Protein AF-A0A0S4KJI4-F1 (afdb_monomer_lite)

InterPro domains:
  IPR011042 Six-bladed beta-propeller, TolB-like [G3DSA:2.120.10.30] (2-248)
  IPR017996 Major royal jelly/yellow-related [PF03022] (6-128)
  IPR017996 Major royal jelly/yellow-related [PTHR10009] (5-249)

Structure (mmCIF, N/CA/C/O backbone):
data_AF-A0A0S4KJI4-F1
#
_entry.id   AF-A0A0S4KJI4-F1
#
loop_
_atom_site.group_PDB
_atom_site.id
_atom_site.type_symbol
_atom_site.label_atom_id
_atom_site.label_alt_id
_atom_site.label_comp_id
_atom_site.label_asym_id
_atom_site.label_entity_id
_atom_site.label_seq_id
_atom_site.pdbx_PDB_ins_code
_atom_site.Cartn_x
_atom_site.Cartn_y
_atom_site.Cartn_z
_atom_site.occupancy
_atom_site.B_iso_or_equiv
_atom_site.auth_seq_id
_atom_site.auth_comp_id
_atom_site.auth_asym_id
_atom_site.auth_atom_id
_atom_site.pdbx_PDB_model_num
ATOM 1 N N . ILE A 1 1 ? -20.383 10.173 -1.217 1.00 62.56 1 ILE A N 1
ATOM 2 C CA . ILE A 1 1 ? -19.541 9.348 -2.120 1.00 62.56 1 ILE A CA 1
ATOM 3 C C . ILE A 1 1 ? -19.714 9.901 -3.526 1.00 62.56 1 ILE A C 1
ATOM 5 O O . ILE A 1 1 ? -20.831 10.292 -3.852 1.00 62.56 1 ILE A O 1
ATOM 9 N N . PHE A 1 2 ? -18.639 10.017 -4.308 1.00 70.94 2 PHE A N 1
ATOM 10 C CA . PHE A 1 2 ? -18.745 10.455 -5.700 1.00 70.94 2 PHE A CA 1
ATOM 11 C C . PHE A 1 2 ? -19.614 9.491 -6.528 1.00 70.94 2 PHE A C 1
ATOM 13 O O . PHE A 1 2 ? -19.733 8.317 -6.170 1.00 70.94 2 PHE A O 1
ATOM 20 N N . PRO A 1 3 ? -20.238 9.956 -7.623 1.00 68.56 3 PRO A N 1
ATOM 21 C CA . PRO A 1 3 ? -20.949 9.063 -8.527 1.00 68.56 3 PRO A CA 1
ATOM 22 C C . PRO A 1 3 ? -20.008 7.986 -9.094 1.00 68.56 3 PRO A C 1
ATOM 24 O O . PRO A 1 3 ? -18.824 8.245 -9.325 1.00 68.56 3 PRO A O 1
ATOM 27 N N . PHE A 1 4 ? -20.544 6.789 -9.361 1.00 62.12 4 PHE A N 1
ATOM 28 C CA . PHE A 1 4 ? -19.778 5.611 -9.808 1.00 62.12 4 PHE A CA 1
ATOM 29 C C . PHE A 1 4 ? -18.893 5.857 -11.043 1.00 62.12 4 PHE A C 1
ATOM 31 O O . PHE A 1 4 ? -17.915 5.153 -11.244 1.00 62.12 4 PHE A O 1
ATOM 38 N N . ASN A 1 5 ? -19.231 6.843 -11.878 1.00 69.88 5 ASN A N 1
ATOM 39 C CA . ASN A 1 5 ? -18.492 7.184 -13.095 1.00 69.88 5 ASN A CA 1
ATOM 40 C C . ASN A 1 5 ? -17.281 8.104 -12.857 1.00 69.88 5 ASN A C 1
ATOM 42 O O . ASN A 1 5 ? -16.614 8.486 -13.814 1.00 69.88 5 ASN A O 1
ATOM 46 N N . SER A 1 6 ? -17.036 8.499 -11.610 1.00 78.44 6 SER A N 1
ATOM 47 C CA . SER A 1 6 ? -15.944 9.402 -11.230 1.00 78.44 6 SER A CA 1
ATOM 48 C C . SER A 1 6 ? -15.066 8.844 -10.114 1.00 78.44 6 SER A C 1
ATOM 50 O O . SER A 1 6 ? -13.936 9.292 -9.964 1.00 78.44 6 SER A O 1
ATOM 52 N N . SER A 1 7 ? -15.550 7.851 -9.362 1.00 88.00 7 SER A N 1
ATOM 53 C CA . SER A 1 7 ? -14.730 7.097 -8.416 1.00 88.00 7 SER A CA 1
ATOM 54 C C . SER A 1 7 ? -13.985 5.969 -9.128 1.00 88.00 7 SER A C 1
ATOM 56 O O . SER A 1 7 ? -14.528 5.322 -10.023 1.00 88.00 7 SER A O 1
ATOM 58 N N . PHE A 1 8 ? -12.754 5.722 -8.698 1.00 92.06 8 PHE A N 1
ATOM 59 C CA . PHE A 1 8 ? -11.983 4.536 -9.035 1.00 92.06 8 PHE A CA 1
ATOM 60 C C . PHE A 1 8 ? -11.507 3.919 -7.721 1.00 92.06 8 PHE A C 1
ATOM 62 O O . PHE A 1 8 ? -10.451 4.285 -7.215 1.00 92.06 8 PHE A O 1
ATOM 69 N N . LEU A 1 9 ? -12.326 3.025 -7.159 1.00 94.12 9 LEU A N 1
ATOM 70 C CA . LEU A 1 9 ? -11.922 2.215 -6.013 1.00 94.12 9 LEU A CA 1
ATOM 71 C C . LEU A 1 9 ? -10.855 1.217 -6.463 1.00 94.12 9 LEU A C 1
ATOM 73 O O . LEU A 1 9 ? -11.116 0.476 -7.415 1.00 94.12 9 LEU A O 1
ATOM 77 N N . ASN A 1 10 ? -9.696 1.220 -5.804 1.00 94.56 10 ASN A N 1
ATOM 78 C CA . ASN A 1 10 ? -8.561 0.387 -6.196 1.00 94.56 10 ASN A CA 1
ATOM 79 C C . ASN A 1 10 ? -8.263 -0.690 -5.143 1.00 94.56 10 ASN A C 1
ATOM 81 O O . ASN A 1 10 ? -8.845 -1.777 -5.201 1.00 94.56 10 ASN A O 1
ATOM 85 N N . ASP A 1 11 ? -7.458 -0.371 -4.131 1.00 96.69 11 ASP A N 1
ATOM 86 C CA . ASP A 1 11 ? -7.099 -1.317 -3.076 1.00 96.69 11 ASP A CA 1
ATOM 87 C C . ASP A 1 11 ? -8.120 -1.358 -1.927 1.00 96.69 11 ASP A C 1
ATOM 89 O O . ASP A 1 11 ? -8.834 -0.387 -1.659 1.00 96.69 11 ASP A O 1
ATOM 93 N N . ILE A 1 12 ? -8.147 -2.480 -1.193 1.00 97.56 12 ILE A N 1
ATOM 94 C CA . ILE A 1 12 ? -8.979 -2.683 0.001 1.00 97.56 12 ILE A CA 1
ATOM 95 C C . ILE A 1 12 ? -8.209 -3.354 1.145 1.00 97.56 12 ILE A C 1
ATOM 97 O O . ILE A 1 12 ? -7.485 -4.331 0.958 1.00 97.56 12 ILE A O 1
ATOM 101 N N . ARG A 1 13 ? -8.448 -2.879 2.370 1.00 97.75 13 ARG A N 1
ATOM 102 C CA . ARG A 1 13 ? -8.109 -3.563 3.625 1.00 97.75 13 ARG A CA 1
ATOM 103 C C . ARG A 1 13 ? -9.368 -3.765 4.449 1.00 97.75 13 ARG A C 1
ATOM 105 O O . ARG A 1 13 ? -10.243 -2.903 4.465 1.00 97.75 13 ARG A O 1
ATOM 112 N N . VAL A 1 14 ? -9.447 -4.894 5.138 1.00 97.19 14 VAL A N 1
ATOM 113 C CA . VAL A 1 14 ? -10.550 -5.225 6.044 1.00 97.19 14 VAL A CA 1
ATOM 114 C C . VAL A 1 14 ? -9.962 -5.446 7.429 1.00 97.19 14 VAL A C 1
ATOM 116 O O . VAL A 1 14 ? -8.896 -6.046 7.559 1.00 97.19 14 VAL A O 1
ATOM 119 N N . ASP A 1 15 ? -10.622 -4.916 8.452 1.00 95.44 15 ASP A N 1
ATOM 120 C CA . ASP A 1 15 ? -10.206 -5.112 9.833 1.00 95.44 15 ASP A CA 1
ATOM 121 C C . ASP A 1 15 ? -10.386 -6.566 10.296 1.00 95.44 15 ASP A C 1
ATOM 123 O O . ASP A 1 15 ? -11.040 -7.390 9.657 1.00 95.44 15 ASP A O 1
ATOM 127 N N . SER A 1 16 ? -9.813 -6.890 11.453 1.00 93.62 16 SER A N 1
ATOM 128 C CA . SER A 1 16 ? -9.874 -8.243 12.018 1.00 93.62 16 SER A CA 1
ATOM 129 C C . SER A 1 16 ? -11.288 -8.679 12.418 1.00 93.62 16 SER A C 1
ATOM 131 O O . SER A 1 16 ? -11.538 -9.877 12.555 1.00 93.62 16 SER A O 1
ATOM 133 N N . THR A 1 17 ? -12.221 -7.735 12.588 1.00 93.69 17 THR A N 1
ATOM 134 C CA . THR A 1 17 ? -13.636 -8.044 12.840 1.00 93.69 17 THR A CA 1
ATOM 135 C C . THR A 1 17 ? -14.372 -8.480 11.573 1.00 93.69 17 THR A C 1
ATOM 137 O O . THR A 1 17 ? -15.427 -9.108 11.665 1.00 93.69 17 THR A O 1
ATOM 140 N N . GLY A 1 18 ? -13.834 -8.155 10.392 1.00 95.25 18 GLY A N 1
ATOM 141 C CA . GLY A 1 18 ? -14.480 -8.396 9.107 1.00 95.25 18 GLY A CA 1
ATOM 142 C C . GLY A 1 18 ? -15.616 -7.422 8.797 1.00 95.25 18 GLY A C 1
ATOM 143 O O . GLY A 1 18 ? -16.335 -7.631 7.820 1.00 95.25 18 GLY A O 1
ATOM 144 N N . THR A 1 19 ? -15.818 -6.386 9.620 1.00 95.94 19 THR A N 1
ATOM 145 C CA . THR A 1 19 ? -16.949 -5.456 9.479 1.00 95.94 19 THR A CA 1
ATOM 146 C C . THR A 1 19 ? -16.554 -4.072 8.994 1.00 95.94 19 THR A C 1
ATOM 148 O O . THR A 1 19 ? -17.407 -3.345 8.482 1.00 95.94 19 THR A O 1
ATOM 151 N N . ARG A 1 20 ? -15.278 -3.698 9.110 1.00 98.06 20 ARG A N 1
ATOM 152 C CA . ARG A 1 20 ? -14.788 -2.400 8.646 1.00 98.06 20 ARG A CA 1
ATOM 153 C C . ARG A 1 20 ? -13.827 -2.583 7.490 1.00 98.06 20 ARG A C 1
ATOM 155 O O . ARG A 1 20 ? -12.845 -3.310 7.595 1.00 98.06 20 ARG A O 1
ATOM 162 N N . ALA A 1 21 ? -14.107 -1.891 6.396 1.00 98.25 21 ALA A N 1
ATOM 163 C CA . ALA A 1 21 ? -13.278 -1.855 5.207 1.00 98.25 21 ALA A CA 1
ATOM 164 C C . ALA A 1 21 ? -12.744 -0.443 4.956 1.00 98.25 21 ALA A C 1
ATOM 166 O O . ALA A 1 21 ? -13.423 0.555 5.202 1.00 98.25 21 ALA A O 1
ATOM 167 N N . TYR A 1 22 ? -11.534 -0.389 4.417 1.00 98.44 22 TYR A N 1
ATOM 168 C CA . TYR A 1 22 ? -10.817 0.812 4.017 1.00 98.44 22 TYR A CA 1
ATOM 169 C C . TYR A 1 22 ? -10.408 0.618 2.568 1.00 98.44 22 TYR A C 1
ATOM 171 O O . TYR A 1 22 ? -9.795 -0.395 2.244 1.00 98.44 22 TYR A O 1
ATOM 179 N N . MET A 1 23 ? -10.758 1.557 1.703 1.00 98.06 23 MET A N 1
ATOM 180 C CA . MET A 1 23 ? -10.494 1.473 0.273 1.00 98.06 23 MET A CA 1
ATOM 181 C C . MET A 1 23 ? -9.862 2.764 -0.211 1.00 98.06 23 MET A C 1
ATOM 183 O O . MET A 1 23 ? -10.274 3.843 0.219 1.00 98.06 23 MET A O 1
ATOM 187 N N . THR A 1 24 ? -8.906 2.685 -1.124 1.00 97.62 24 THR A N 1
ATOM 188 C CA . THR A 1 24 ? -8.470 3.878 -1.853 1.00 97.62 24 THR A CA 1
ATOM 189 C C . THR A 1 24 ? -9.426 4.174 -2.990 1.00 97.62 24 THR A C 1
ATOM 191 O O . THR A 1 24 ? -9.926 3.280 -3.663 1.00 97.62 24 THR A O 1
ATOM 194 N N . ASP A 1 25 ? -9.720 5.457 -3.174 1.00 96.50 25 ASP A N 1
ATOM 195 C CA . ASP A 1 25 ? -10.390 5.990 -4.351 1.00 96.50 25 ASP A CA 1
ATOM 196 C C . ASP A 1 25 ? -9.363 6.825 -5.107 1.00 96.50 25 ASP A C 1
ATOM 198 O O . ASP A 1 25 ? -9.196 8.018 -4.834 1.00 96.50 25 ASP A O 1
ATOM 202 N N . THR A 1 26 ? -8.642 6.179 -6.022 1.00 94.88 26 THR A N 1
ATOM 203 C CA . THR A 1 26 ? -7.552 6.792 -6.783 1.00 94.88 26 THR A CA 1
ATOM 204 C C . THR A 1 26 ? -8.054 7.980 -7.581 1.00 94.88 26 THR A C 1
ATOM 206 O O . THR A 1 26 ? -7.390 9.006 -7.606 1.00 94.88 26 THR A O 1
ATOM 209 N N . ASN A 1 27 ? -9.252 7.878 -8.171 1.00 91.94 27 ASN A N 1
ATOM 210 C CA . ASN A 1 27 ? -9.911 8.944 -8.929 1.00 91.94 27 ASN A CA 1
ATOM 211 C C . ASN A 1 27 ? -8.947 9.679 -9.887 1.00 91.94 27 ASN A C 1
ATOM 213 O O . ASN A 1 27 ? -8.379 10.729 -9.572 1.00 91.94 27 ASN A O 1
ATOM 217 N N . LEU A 1 28 ? -8.801 9.152 -11.106 1.00 88.50 28 LEU A N 1
ATOM 218 C CA . LEU A 1 28 ? -7.853 9.664 -12.109 1.00 88.50 28 LEU A CA 1
ATOM 219 C C . LEU A 1 28 ? -8.148 11.095 -12.606 1.00 88.50 28 LEU A C 1
ATOM 221 O O . LEU A 1 28 ? -7.372 11.635 -13.388 1.00 88.50 28 LEU A O 1
ATOM 225 N N . ALA A 1 29 ? -9.227 11.740 -12.144 1.00 88.94 29 ALA A N 1
ATOM 226 C CA . ALA A 1 29 ? -9.434 13.178 -12.324 1.00 88.94 29 ALA A CA 1
ATOM 227 C C . ALA A 1 29 ? -8.644 14.031 -11.306 1.00 88.94 29 ALA A C 1
ATOM 229 O O . ALA A 1 29 ? -8.844 15.243 -11.235 1.00 88.94 29 ALA A O 1
ATOM 230 N N . GLY A 1 30 ? -7.764 13.411 -10.513 1.00 88.44 30 GLY A N 1
ATOM 231 C CA . GLY A 1 30 ? -6.881 14.082 -9.561 1.00 88.44 30 GLY A CA 1
ATOM 232 C C . GLY A 1 30 ? -7.498 14.305 -8.182 1.00 88.44 30 GLY A C 1
ATOM 233 O O . GLY A 1 30 ? -6.934 15.053 -7.394 1.00 88.44 30 GLY A O 1
ATOM 234 N N . ASN A 1 31 ? -8.632 13.669 -7.872 1.00 91.12 31 ASN A N 1
ATOM 235 C CA . ASN A 1 31 ? -9.346 13.834 -6.601 1.00 91.12 31 ASN A CA 1
ATOM 236 C C . ASN A 1 31 ? -9.191 12.602 -5.701 1.00 91.12 31 ASN A C 1
ATOM 238 O O . ASN A 1 31 ? -10.193 12.009 -5.301 1.00 91.12 31 ASN A O 1
ATOM 242 N N . GLY A 1 32 ? -7.954 12.205 -5.401 1.00 95.38 32 GLY A N 1
ATOM 243 C CA . GLY A 1 32 ? -7.663 11.028 -4.579 1.00 95.38 32 GLY A CA 1
ATOM 244 C C . GLY A 1 32 ? -8.291 11.076 -3.185 1.00 95.38 32 GLY A C 1
ATOM 245 O O . GLY A 1 32 ? -8.433 12.144 -2.579 1.00 95.38 32 GLY A O 1
ATOM 246 N N . ALA A 1 33 ? -8.697 9.917 -2.675 1.00 96.94 33 ALA A N 1
ATOM 247 C CA . ALA A 1 33 ? -9.362 9.792 -1.383 1.00 96.94 33 ALA A CA 1
ATOM 248 C C . ALA A 1 33 ? -9.192 8.406 -0.757 1.00 96.94 33 ALA A C 1
ATOM 250 O O . ALA A 1 33 ? -8.766 7.453 -1.407 1.00 96.94 33 ALA A O 1
ATOM 251 N N . VAL A 1 34 ? -9.629 8.297 0.495 1.00 97.81 34 VAL A N 1
ATOM 252 C CA . VAL A 1 34 ? -9.926 7.029 1.164 1.00 97.81 34 VAL A CA 1
ATOM 253 C C . VAL A 1 34 ? -11.429 6.944 1.414 1.00 97.81 34 VAL A C 1
ATOM 255 O O . VAL A 1 34 ? -12.059 7.900 1.871 1.00 97.81 34 VAL A O 1
ATOM 258 N N . VAL A 1 35 ? -12.017 5.790 1.124 1.00 97.56 35 VAL A N 1
ATOM 259 C CA . VAL A 1 35 ? -13.393 5.435 1.469 1.00 97.56 35 VAL A CA 1
ATOM 260 C C . VAL A 1 35 ? -13.360 4.420 2.602 1.00 97.56 35 VAL A C 1
ATOM 262 O O . VAL A 1 35 ? -12.725 3.378 2.482 1.00 97.56 35 VAL A O 1
ATOM 265 N N . VAL A 1 36 ? -14.068 4.703 3.691 1.00 98.19 36 VAL A N 1
ATOM 266 C CA . VAL A 1 36 ? -14.286 3.747 4.779 1.00 98.19 36 VAL A CA 1
ATOM 267 C C . VAL A 1 36 ? -15.732 3.291 4.805 1.00 98.19 36 VAL A C 1
ATOM 269 O O . VAL A 1 36 ? -16.642 4.077 4.536 1.00 98.19 36 VAL A O 1
ATOM 272 N N . LEU A 1 37 ? -15.930 2.017 5.119 1.00 97.75 37 LEU A N 1
ATOM 273 C CA . LEU A 1 37 ? -17.224 1.351 5.165 1.00 97.75 37 LEU A CA 1
ATOM 274 C C . LEU A 1 37 ? -17.296 0.500 6.428 1.00 97.75 37 LEU A C 1
ATOM 276 O O . LEU A 1 37 ? -16.431 -0.339 6.647 1.00 97.75 37 LEU A O 1
ATOM 280 N N . ASP A 1 38 ? -18.339 0.683 7.226 1.00 97.75 38 ASP A N 1
ATOM 281 C CA . ASP A 1 38 ? -18.722 -0.243 8.287 1.00 97.75 38 ASP A CA 1
ATOM 282 C C . ASP A 1 38 ? -19.990 -0.970 7.829 1.00 97.75 38 ASP A C 1
ATOM 284 O O . ASP A 1 38 ? -21.076 -0.388 7.773 1.00 97.75 38 ASP A O 1
ATOM 288 N N . ILE A 1 39 ? -19.856 -2.244 7.459 1.00 96.69 39 ILE A N 1
ATOM 289 C CA . ILE A 1 39 ? -20.977 -3.029 6.924 1.00 96.69 39 ILE A CA 1
ATOM 290 C C . ILE A 1 39 ? -22.025 -3.362 7.989 1.00 96.69 39 ILE A C 1
ATOM 292 O O . ILE A 1 39 ? -23.156 -3.686 7.637 1.00 96.69 39 ILE A O 1
ATOM 296 N N . SER A 1 40 ? -21.675 -3.284 9.277 1.00 96.12 40 SER A N 1
ATOM 297 C CA . SER A 1 40 ? -22.601 -3.596 10.368 1.00 96.12 40 SER A CA 1
ATOM 298 C C . SER A 1 40 ? -23.605 -2.466 10.596 1.00 96.12 40 SER A C 1
ATOM 300 O O . SER A 1 40 ? -24.790 -2.720 10.812 1.00 96.12 40 SER A O 1
ATOM 302 N N . SER A 1 41 ? -23.145 -1.217 10.494 1.00 96.19 41 SER A N 1
ATOM 303 C CA . SER A 1 41 ? -23.976 -0.016 10.654 1.00 96.19 41 SER A CA 1
ATOM 304 C C . SER A 1 41 ? -24.452 0.581 9.326 1.00 96.19 41 SER A C 1
ATOM 306 O O . SER A 1 41 ? -25.356 1.416 9.316 1.00 96.19 41 SER A O 1
ATOM 308 N N . GLY A 1 42 ? -23.841 0.182 8.206 1.00 96.06 42 GLY A N 1
ATOM 309 C CA . GLY A 1 42 ? -24.015 0.827 6.904 1.00 96.06 42 GLY A CA 1
ATOM 310 C C . GLY A 1 42 ? -23.320 2.189 6.805 1.00 96.06 42 GLY A C 1
ATOM 311 O O . GLY A 1 42 ? -23.545 2.917 5.837 1.00 96.06 42 GLY A O 1
ATOM 312 N N . TYR A 1 43 ? -22.499 2.558 7.796 1.00 96.62 43 TYR A N 1
ATOM 313 C CA . TYR A 1 43 ? -21.754 3.809 7.775 1.00 96.62 43 TYR A CA 1
ATOM 314 C C . TYR A 1 43 ? -20.751 3.808 6.628 1.00 96.62 43 TYR A C 1
ATOM 316 O O . TYR A 1 43 ? -19.997 2.855 6.436 1.00 96.62 43 TYR A O 1
ATOM 324 N N . VAL A 1 44 ? -20.713 4.911 5.887 1.00 96.38 44 VAL A N 1
ATOM 325 C CA . VAL A 1 44 ? -19.756 5.105 4.808 1.00 96.38 44 VAL A CA 1
ATOM 326 C C . VAL A 1 44 ? -19.302 6.552 4.766 1.00 96.38 44 VAL A C 1
ATOM 328 O O . VAL A 1 44 ? -20.112 7.482 4.793 1.00 96.38 44 VAL A O 1
ATOM 331 N N . ARG A 1 45 ? -17.991 6.748 4.663 1.00 96.25 45 ARG A N 1
ATOM 332 C CA . ARG A 1 45 ? -17.376 8.069 4.549 1.00 96.25 45 ARG A CA 1
ATOM 333 C C . ARG A 1 45 ? -16.315 8.040 3.468 1.00 96.25 45 ARG A C 1
ATOM 335 O O . ARG A 1 45 ? -15.549 7.093 3.364 1.00 96.25 45 ARG A O 1
ATOM 342 N N . ARG A 1 46 ? -16.267 9.101 2.669 1.00 96.19 46 ARG A N 1
ATOM 343 C CA . ARG A 1 46 ? -15.170 9.368 1.741 1.00 96.19 46 ARG A CA 1
ATOM 344 C C . ARG A 1 46 ? -14.410 10.579 2.258 1.00 96.19 46 ARG A C 1
ATOM 346 O O . ARG A 1 46 ? -15.004 11.649 2.330 1.00 96.19 46 ARG A O 1
ATOM 353 N N . VAL A 1 47 ? -13.141 10.394 2.590 1.00 96.19 47 VAL A N 1
ATOM 354 C CA . VAL A 1 47 ? -12.233 11.424 3.102 1.00 96.19 47 VAL A CA 1
ATOM 355 C C . VAL A 1 47 ? -11.246 11.785 2.007 1.00 96.19 47 VAL A C 1
ATOM 357 O O . VAL A 1 47 ? -10.662 10.895 1.395 1.00 96.19 47 VAL A O 1
ATOM 360 N N . SER A 1 48 ? -11.049 13.076 1.759 1.00 95.19 48 SER A N 1
ATOM 361 C CA . SER A 1 48 ? -10.044 13.562 0.813 1.00 95.19 48 SER A CA 1
ATOM 362 C C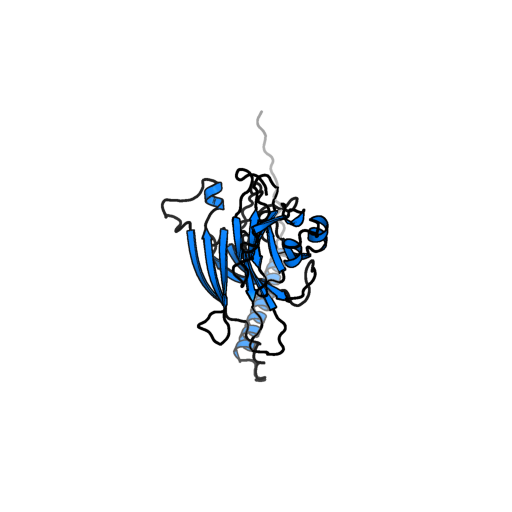 . SER A 1 48 ? -9.331 14.770 1.401 1.00 95.19 48 SER A C 1
ATOM 364 O O . SER A 1 48 ? -9.967 15.687 1.910 1.00 95.19 48 SER A O 1
ATOM 366 N N . ASN A 1 49 ? -8.004 14.766 1.347 1.00 95.75 49 ASN A N 1
ATOM 367 C CA . ASN A 1 49 ? -7.172 15.875 1.801 1.00 95.75 49 ASN A CA 1
ATOM 368 C C . ASN A 1 49 ? -5.880 15.940 0.956 1.00 95.75 49 ASN A C 1
ATOM 370 O O . ASN A 1 49 ? -5.617 15.008 0.189 1.00 95.75 49 ASN A O 1
ATOM 374 N N . PRO A 1 50 ? -5.049 16.995 1.081 1.00 96.94 50 PRO A N 1
ATOM 375 C CA . PRO A 1 50 ? -3.873 17.176 0.226 1.00 96.94 50 PRO A CA 1
ATOM 376 C C . PRO A 1 50 ? -2.866 16.014 0.211 1.00 96.94 50 PRO A C 1
ATOM 378 O O . PRO A 1 50 ? -2.161 15.855 -0.778 1.00 96.94 50 PRO A O 1
ATOM 381 N N . THR A 1 51 ? -2.795 15.184 1.260 1.00 97.38 51 THR A N 1
ATOM 382 C CA . THR A 1 51 ? -1.881 14.019 1.300 1.00 97.38 51 THR A CA 1
ATOM 383 C C . THR A 1 51 ? -2.327 12.848 0.426 1.00 97.38 51 THR A C 1
ATOM 385 O O . THR A 1 51 ? -1.538 11.950 0.156 1.00 97.38 51 THR A O 1
ATOM 388 N N . MET A 1 52 ? -3.591 12.841 -0.001 1.00 97.50 52 MET A N 1
ATOM 389 C CA . MET A 1 52 ? -4.169 11.802 -0.858 1.00 97.50 52 MET A CA 1
ATOM 390 C C . MET A 1 52 ? -4.099 12.176 -2.343 1.00 97.50 52 MET A C 1
ATOM 392 O O . MET A 1 52 ? -4.517 11.390 -3.192 1.00 97.50 52 MET A O 1
ATOM 396 N N . LEU A 1 53 ? -3.596 13.375 -2.655 1.00 97.38 53 LEU A N 1
ATOM 397 C CA . LEU A 1 53 ? -3.386 13.878 -4.009 1.00 97.38 53 LEU A CA 1
ATOM 398 C C . LEU A 1 53 ? -1.956 13.585 -4.473 1.00 97.38 53 LEU A C 1
ATOM 400 O O . LEU A 1 53 ? -1.079 13.262 -3.674 1.00 97.38 53 LEU A O 1
ATOM 404 N N . ILE A 1 54 ? -1.706 13.745 -5.772 1.00 97.50 54 ILE A N 1
ATOM 405 C CA . ILE A 1 54 ? -0.352 13.634 -6.322 1.00 97.50 54 ILE A CA 1
ATOM 406 C C . ILE A 1 54 ? 0.615 14.600 -5.618 1.00 97.50 54 ILE A C 1
ATOM 408 O O . ILE A 1 54 ? 0.258 15.730 -5.270 1.00 97.50 54 ILE A O 1
ATOM 412 N N . GLN A 1 55 ? 1.866 14.183 -5.455 1.00 97.31 55 GLN A N 1
ATOM 413 C CA . GLN A 1 55 ? 2.921 15.038 -4.931 1.00 97.31 55 GLN A CA 1
ATOM 414 C C . GLN A 1 55 ? 3.370 16.034 -6.020 1.00 97.31 55 GLN A C 1
ATOM 416 O O . GLN A 1 55 ? 3.826 15.607 -7.085 1.00 97.31 55 GLN A O 1
ATOM 421 N N . PRO A 1 56 ? 3.289 17.360 -5.786 1.00 95.31 56 PRO A N 1
ATOM 422 C CA . PRO A 1 56 ? 3.642 18.349 -6.799 1.00 95.31 56 PRO A CA 1
ATOM 423 C C . PRO A 1 56 ? 5.073 18.184 -7.321 1.00 95.31 56 PRO A C 1
ATOM 425 O O . PRO A 1 56 ? 6.025 18.107 -6.546 1.00 95.31 56 PRO A O 1
ATOM 428 N N . GLY A 1 57 ? 5.219 18.150 -8.648 1.00 95.62 57 GLY A N 1
ATOM 429 C CA . GLY A 1 57 ? 6.515 18.031 -9.326 1.00 95.62 57 GLY A CA 1
ATOM 430 C C . GLY A 1 57 ? 7.145 16.635 -9.290 1.00 95.62 57 GLY A C 1
ATOM 431 O O . GLY A 1 57 ? 8.230 16.461 -9.840 1.00 95.62 57 GLY A O 1
ATOM 432 N N . TYR A 1 58 ? 6.491 15.645 -8.676 1.00 97.62 58 TYR A N 1
ATOM 433 C CA . TYR A 1 58 ? 6.978 14.271 -8.674 1.00 97.62 58 TYR A CA 1
ATOM 434 C C . TYR A 1 58 ? 6.774 13.614 -10.047 1.00 97.62 58 TYR A C 1
ATOM 436 O O . TYR A 1 58 ? 5.728 13.777 -10.676 1.00 97.62 58 TYR A O 1
ATOM 444 N N . VAL A 1 59 ? 7.769 12.854 -10.506 1.00 97.56 59 VAL A N 1
ATOM 445 C CA . VAL A 1 59 ? 7.716 12.078 -11.752 1.00 97.56 59 VAL A CA 1
ATOM 446 C C . VAL A 1 59 ? 7.965 10.620 -11.404 1.00 97.56 59 VAL A C 1
ATOM 448 O O . VAL A 1 59 ? 8.979 10.308 -10.786 1.00 97.56 59 VAL A O 1
ATOM 451 N N . VAL A 1 60 ? 7.043 9.742 -11.801 1.00 97.12 60 VAL A N 1
ATOM 452 C CA . VAL A 1 60 ? 7.165 8.299 -11.563 1.00 97.12 60 VAL A CA 1
ATOM 453 C C . VAL A 1 60 ? 8.357 7.754 -12.347 1.00 97.12 60 VAL A C 1
ATOM 455 O O . VAL A 1 60 ? 8.444 7.962 -13.559 1.00 97.12 60 VAL A O 1
ATOM 458 N N . ASP A 1 61 ? 9.252 7.058 -11.655 1.00 96.75 61 ASP A N 1
ATOM 459 C CA . ASP A 1 61 ? 10.395 6.345 -12.224 1.00 96.75 61 ASP A CA 1
ATOM 460 C C . ASP A 1 61 ? 10.178 4.838 -12.052 1.00 96.75 61 ASP A C 1
ATOM 462 O O . ASP A 1 61 ? 9.942 4.362 -10.940 1.00 96.75 61 ASP A O 1
ATOM 466 N N . VAL A 1 62 ? 10.235 4.103 -13.163 1.00 95.75 62 VAL A N 1
ATOM 467 C CA . VAL A 1 62 ? 10.207 2.640 -13.178 1.00 95.75 62 VAL A CA 1
ATOM 468 C C . VAL A 1 62 ? 11.480 2.126 -13.841 1.00 95.75 62 VAL A C 1
ATOM 470 O O . VAL A 1 62 ? 11.659 2.275 -15.054 1.00 95.75 62 VAL A O 1
ATOM 473 N N . GLY A 1 63 ? 12.365 1.513 -13.057 1.00 93.06 63 GLY A N 1
ATOM 474 C CA . GLY A 1 63 ? 13.615 0.922 -13.537 1.00 93.06 63 GLY A CA 1
ATOM 475 C C . GLY A 1 63 ? 14.537 1.902 -14.278 1.00 93.06 63 GLY A C 1
ATOM 476 O O . GLY A 1 63 ? 15.248 1.492 -15.200 1.00 93.06 63 GLY A O 1
ATOM 477 N N . GLY A 1 64 ? 14.501 3.195 -13.936 1.00 92.00 64 GLY A N 1
ATOM 478 C CA . GLY A 1 64 ? 15.256 4.278 -14.576 1.00 92.00 64 GLY A CA 1
ATOM 479 C C . GLY A 1 64 ? 14.532 4.966 -15.741 1.00 92.00 64 GLY A C 1
ATOM 480 O O . GLY A 1 64 ? 15.102 5.858 -16.375 1.00 92.00 64 GLY A O 1
ATOM 481 N N . ALA A 1 65 ? 13.305 4.553 -16.072 1.00 93.00 65 ALA A N 1
ATOM 482 C CA . ALA A 1 65 ? 12.476 5.187 -17.092 1.00 93.00 65 ALA A CA 1
ATOM 483 C C . ALA A 1 65 ? 11.419 6.096 -16.450 1.00 93.00 65 ALA A C 1
ATOM 485 O O . ALA A 1 65 ? 10.643 5.666 -15.602 1.00 93.00 65 ALA A O 1
ATOM 486 N N . LEU A 1 66 ? 11.355 7.350 -16.906 1.00 95.31 66 LEU A N 1
ATOM 487 C CA . LEU A 1 66 ? 10.446 8.362 -16.366 1.00 95.31 66 LEU A CA 1
ATOM 488 C C . LEU A 1 66 ? 9.081 8.357 -17.072 1.00 95.31 66 LEU A C 1
ATOM 490 O O . LEU A 1 66 ? 9.008 8.398 -18.302 1.00 95.31 66 LEU A O 1
ATOM 494 N N . PHE A 1 67 ? 8.002 8.408 -16.288 1.00 94.00 67 PHE A N 1
ATOM 495 C CA . PHE A 1 67 ? 6.607 8.389 -16.742 1.00 94.00 67 PHE A CA 1
ATOM 496 C C . PHE A 1 67 ? 5.834 9.640 -16.272 1.00 94.00 67 PHE A C 1
ATOM 498 O O . PHE A 1 67 ? 4.994 9.559 -15.377 1.00 94.00 67 PHE A O 1
ATOM 505 N N . PRO A 1 68 ? 6.056 10.820 -16.885 1.00 93.00 68 PRO A N 1
ATOM 506 C CA . PRO A 1 68 ? 5.415 12.076 -16.465 1.00 93.00 68 PRO A CA 1
ATOM 507 C C . PRO A 1 68 ? 3.895 12.123 -16.705 1.00 93.00 68 PRO A C 1
ATOM 509 O O . PRO A 1 68 ? 3.200 12.963 -16.134 1.00 93.00 68 PRO A O 1
ATOM 512 N N . SER A 1 69 ? 3.365 11.238 -17.554 1.00 90.62 69 SER A N 1
ATOM 513 C CA . SER A 1 69 ? 1.927 11.113 -17.812 1.00 90.62 69 SER A CA 1
ATOM 514 C C . SER A 1 69 ? 1.176 10.334 -16.731 1.00 90.62 69 SER A C 1
ATOM 516 O O . SER A 1 69 ? -0.054 10.362 -16.723 1.00 90.62 69 SER A O 1
ATOM 518 N N . VAL A 1 70 ? 1.877 9.644 -15.824 1.00 92.19 70 VAL A N 1
ATOM 519 C CA . VAL A 1 70 ? 1.249 8.939 -14.701 1.00 92.19 70 VAL A CA 1
ATOM 520 C C . VAL A 1 70 ? 0.907 9.961 -13.621 1.00 92.19 70 VAL A C 1
ATOM 522 O O . VAL A 1 70 ? 1.781 10.487 -12.933 1.00 92.19 70 VAL A O 1
ATOM 525 N N . GLN A 1 71 ? -0.386 10.254 -13.507 1.00 93.44 71 GLN A N 1
ATOM 526 C CA . GLN A 1 71 ? -0.967 11.220 -12.575 1.00 93.44 71 GLN A CA 1
ATOM 527 C C . GLN A 1 71 ? -2.005 10.501 -11.708 1.00 93.44 71 GLN A C 1
ATOM 529 O O . GLN A 1 71 ? -3.208 10.718 -11.838 1.00 93.44 71 GLN A O 1
ATOM 534 N N . ALA A 1 72 ? -1.528 9.569 -10.886 1.00 95.25 72 ALA A N 1
ATOM 535 C CA . ALA A 1 72 ? -2.352 8.688 -10.072 1.00 95.25 72 ALA A CA 1
ATOM 536 C C . ALA A 1 72 ? -2.214 9.067 -8.577 1.00 95.25 72 ALA A C 1
ATOM 538 O O . ALA A 1 72 ? -1.101 9.049 -8.042 1.00 95.25 72 ALA A O 1
ATOM 539 N N . PRO A 1 73 ? -3.317 9.481 -7.922 1.00 96.75 73 PRO A N 1
ATOM 540 C CA . PRO A 1 73 ? -3.369 9.812 -6.493 1.00 96.75 73 PRO A CA 1
ATOM 541 C C . PRO A 1 73 ? -3.242 8.590 -5.554 1.00 96.75 73 PRO A C 1
ATOM 543 O O . PRO A 1 73 ? -2.501 7.655 -5.845 1.00 96.75 73 PRO A O 1
ATOM 546 N N . SER A 1 74 ? -3.912 8.635 -4.393 1.00 97.12 74 SER A N 1
ATOM 547 C CA . SER A 1 74 ? -3.976 7.559 -3.390 1.00 97.12 74 SER A CA 1
ATOM 548 C C . SER A 1 74 ? -4.215 6.180 -4.002 1.00 97.12 74 SER A C 1
ATOM 550 O O . SER A 1 74 ? -5.148 6.012 -4.785 1.00 97.12 74 SER A O 1
ATOM 552 N N . ASP A 1 75 ? -3.413 5.198 -3.594 1.00 96.75 75 ASP A N 1
ATOM 553 C CA . ASP A 1 75 ? -3.538 3.826 -4.087 1.00 96.75 75 ASP A CA 1
ATOM 554 C C . ASP A 1 75 ? -3.146 2.783 -3.034 1.00 96.75 75 ASP A C 1
ATOM 556 O O . ASP A 1 75 ? -4.012 2.323 -2.289 1.00 96.75 75 ASP A O 1
ATOM 560 N N . GLY A 1 76 ? -1.845 2.517 -2.875 1.00 97.12 76 GLY A N 1
ATOM 561 C CA . GLY A 1 76 ? -1.346 1.558 -1.900 1.00 97.12 76 GLY A CA 1
ATOM 562 C C . GLY A 1 76 ? -1.833 1.868 -0.491 1.00 97.12 76 GLY A C 1
ATOM 563 O O . GLY A 1 76 ? -1.644 2.982 0.008 1.00 97.12 76 GLY A O 1
ATOM 564 N N . ILE A 1 77 ? -2.422 0.865 0.161 1.00 98.38 77 ILE A N 1
ATOM 565 C CA . ILE A 1 77 ? -3.063 0.978 1.477 1.00 98.38 77 ILE A CA 1
ATOM 566 C C . ILE A 1 77 ? -2.764 -0.238 2.355 1.00 98.38 77 ILE A C 1
ATOM 568 O O . ILE A 1 77 ? -2.867 -1.389 1.938 1.00 98.38 77 ILE A O 1
ATOM 572 N N . GLY A 1 78 ? -2.427 0.017 3.613 1.00 97.81 78 GLY A N 1
ATOM 573 C CA . GLY A 1 78 ? -2.156 -1.000 4.622 1.00 97.81 78 GLY A CA 1
ATOM 574 C C . GLY A 1 78 ? -2.850 -0.656 5.930 1.00 97.81 78 GLY A C 1
ATOM 575 O O . GLY A 1 78 ? -2.995 0.514 6.279 1.00 97.81 78 GLY A O 1
ATOM 576 N N . LEU A 1 79 ? -3.286 -1.672 6.664 1.00 97.88 79 LEU A N 1
ATOM 577 C CA . LEU A 1 79 ? -3.901 -1.502 7.976 1.00 97.88 79 LEU A CA 1
ATOM 578 C C . LEU A 1 79 ? -2.906 -1.952 9.043 1.00 97.88 79 LEU A C 1
ATOM 580 O O . LEU A 1 79 ? -2.273 -2.995 8.895 1.00 97.88 79 LEU A O 1
ATOM 584 N N . ALA A 1 80 ? -2.765 -1.172 10.113 1.00 95.75 80 ALA A N 1
ATOM 585 C CA . ALA A 1 80 ? -2.029 -1.609 11.290 1.00 95.75 80 ALA A CA 1
ATOM 586 C C . ALA A 1 80 ? -2.517 -3.002 11.742 1.00 95.75 80 ALA A C 1
ATOM 588 O O . ALA A 1 80 ? -3.728 -3.230 11.753 1.00 95.75 80 ALA A O 1
ATOM 589 N N . PRO A 1 81 ? -1.634 -3.913 12.186 1.00 93.88 81 PRO A N 1
ATOM 590 C CA . PRO A 1 81 ? -2.042 -5.227 12.686 1.00 93.88 81 PRO A CA 1
ATOM 591 C C . PRO A 1 81 ? -3.052 -5.178 13.844 1.00 93.88 81 PRO A C 1
ATOM 593 O O . PRO A 1 81 ? -3.830 -6.111 14.019 1.00 93.88 81 PRO A O 1
ATOM 596 N N . ASP A 1 82 ? -3.055 -4.096 14.629 1.00 93.69 82 ASP A N 1
ATOM 597 C CA . ASP A 1 82 ? -4.021 -3.850 15.707 1.00 93.69 82 ASP A CA 1
ATOM 598 C C . ASP A 1 82 ? -5.243 -3.016 15.272 1.00 93.69 82 ASP A C 1
ATOM 600 O O . ASP A 1 82 ? -6.125 -2.736 16.080 1.00 93.69 82 ASP A O 1
ATOM 604 N N . GLY A 1 83 ? -5.302 -2.607 14.003 1.00 95.75 83 GLY A N 1
ATOM 605 C CA . GLY A 1 83 ? -6.369 -1.792 13.431 1.00 95.75 83 GLY A CA 1
ATOM 606 C C . GLY A 1 83 ? -6.350 -0.314 13.829 1.00 95.75 83 GLY A C 1
ATOM 607 O O . GLY A 1 83 ? -7.246 0.409 13.405 1.00 95.75 83 GLY A O 1
ATOM 608 N N . SER A 1 84 ? -5.367 0.161 14.602 1.00 95.19 84 SER A N 1
ATOM 609 C CA . SER A 1 84 ? -5.348 1.524 15.169 1.00 95.19 84 SER A CA 1
ATOM 610 C C . SER A 1 84 ? -5.037 2.635 14.161 1.00 95.19 84 SER A C 1
ATOM 612 O O . SER A 1 84 ? -5.370 3.804 14.376 1.00 95.19 84 SER A O 1
ATOM 614 N N . ALA A 1 85 ? -4.373 2.294 13.057 1.00 96.88 85 ALA A N 1
ATOM 615 C CA . ALA A 1 85 ? -3.948 3.253 12.052 1.00 96.88 85 ALA A CA 1
ATOM 616 C C . ALA A 1 85 ? -4.038 2.683 10.639 1.00 96.88 85 ALA A C 1
ATOM 618 O O . ALA A 1 85 ? -3.757 1.510 10.396 1.00 96.88 85 ALA A O 1
ATOM 619 N N . LEU A 1 86 ? -4.397 3.557 9.708 1.00 98.25 86 LEU A N 1
ATOM 620 C CA . LEU A 1 86 ? -4.352 3.305 8.284 1.00 98.25 86 LEU A CA 1
ATOM 621 C C . LEU A 1 86 ? -3.085 3.932 7.708 1.00 98.25 86 LEU A C 1
ATOM 623 O O . LEU A 1 86 ? -2.764 5.089 7.993 1.00 98.25 86 LEU A O 1
ATOM 627 N N . TYR A 1 87 ? -2.393 3.169 6.878 1.00 97.94 87 TYR A N 1
ATOM 628 C CA . TYR A 1 87 ? -1.223 3.589 6.127 1.00 97.94 87 TYR A CA 1
ATOM 629 C C . TYR A 1 87 ? -1.590 3.681 4.659 1.00 97.94 87 TYR A C 1
ATOM 631 O O . TYR A 1 87 ? -2.267 2.796 4.140 1.00 97.94 87 TYR A O 1
ATOM 639 N N . TYR A 1 88 ? -1.135 4.724 3.980 1.00 98.31 88 TYR A N 1
ATOM 640 C CA . TYR A 1 88 ? -1.371 4.861 2.547 1.00 98.31 88 TYR A CA 1
ATOM 641 C C . TYR A 1 88 ? -0.253 5.628 1.854 1.00 98.31 88 TYR A C 1
ATOM 643 O O . TYR A 1 88 ? 0.503 6.377 2.478 1.00 98.31 88 TYR A O 1
ATOM 651 N N . SER A 1 89 ? -0.160 5.450 0.544 1.00 97.19 89 SER A N 1
ATOM 652 C CA . SER A 1 89 ? 0.673 6.267 -0.332 1.00 97.19 89 SER A CA 1
ATOM 653 C C . SER A 1 89 ? -0.059 6.600 -1.625 1.00 97.19 89 SER A C 1
ATOM 655 O O . SER A 1 89 ? -1.108 6.037 -1.932 1.00 97.19 89 SER A O 1
ATOM 657 N N . VAL A 1 90 ? 0.505 7.536 -2.378 1.00 97.75 90 VAL A N 1
ATOM 658 C CA . VAL A 1 90 ? 0.026 7.915 -3.709 1.00 97.75 90 VAL A CA 1
ATOM 659 C C . VAL A 1 90 ? 0.984 7.354 -4.759 1.00 97.75 90 VAL A C 1
ATOM 661 O O . VAL A 1 90 ? 2.186 7.296 -4.494 1.00 97.75 90 VAL A O 1
ATOM 664 N N . ILE A 1 91 ? 0.488 6.962 -5.938 1.00 97.25 91 ILE A N 1
ATOM 665 C CA . ILE A 1 91 ? 1.363 6.450 -7.011 1.00 97.25 91 ILE A CA 1
ATOM 666 C C . ILE A 1 91 ? 2.306 7.555 -7.491 1.00 97.25 91 ILE A C 1
ATOM 668 O O . ILE A 1 91 ? 3.518 7.352 -7.580 1.00 97.25 91 ILE A O 1
ATOM 672 N N . THR A 1 92 ? 1.780 8.747 -7.782 1.00 97.94 92 THR A N 1
ATOM 673 C CA . THR A 1 92 ? 2.586 9.908 -8.191 1.00 97.94 92 THR A CA 1
ATOM 674 C C . THR A 1 92 ? 3.106 10.641 -6.952 1.00 97.94 92 THR A C 1
ATOM 676 O O . THR A 1 92 ? 2.697 11.759 -6.641 1.00 97.94 92 THR A O 1
ATOM 679 N N . GLY A 1 93 ? 3.987 9.981 -6.206 1.00 97.75 93 GLY A N 1
ATOM 680 C CA . GLY A 1 93 ? 4.633 10.485 -4.997 1.00 97.75 93 GLY A CA 1
ATOM 681 C C . GLY A 1 93 ? 5.438 9.388 -4.307 1.00 97.75 93 GLY A C 1
ATOM 682 O O . GLY A 1 93 ? 5.404 8.230 -4.713 1.00 97.75 93 GLY A O 1
ATOM 683 N N . SER A 1 94 ? 6.174 9.750 -3.256 1.00 96.88 94 SER A N 1
ATOM 684 C CA . SER A 1 94 ? 7.055 8.805 -2.547 1.00 96.88 94 SER A CA 1
ATOM 685 C C . SER A 1 94 ? 6.812 8.727 -1.043 1.00 96.88 94 SER A C 1
ATOM 687 O O . SER A 1 94 ? 7.438 7.923 -0.349 1.00 96.88 94 SER A O 1
ATOM 689 N N . HIS A 1 95 ? 5.916 9.552 -0.508 1.00 96.88 95 HIS A N 1
ATOM 690 C CA . HIS A 1 95 ? 5.615 9.559 0.916 1.00 96.88 95 HIS A CA 1
ATOM 691 C C . HIS A 1 95 ? 4.720 8.384 1.327 1.00 96.88 95 HIS A C 1
ATOM 693 O O . HIS A 1 95 ? 3.781 8.012 0.622 1.00 96.88 95 HIS A O 1
ATOM 699 N N . LEU A 1 96 ? 5.017 7.827 2.500 1.00 96.62 96 LEU A N 1
ATOM 700 C CA . LEU A 1 96 ? 4.133 6.953 3.260 1.00 96.62 96 LEU A CA 1
ATOM 701 C C . LEU A 1 96 ? 3.444 7.791 4.336 1.00 96.62 96 LEU A C 1
ATOM 703 O O . LEU A 1 96 ? 4.114 8.401 5.174 1.00 96.62 96 LEU A O 1
ATOM 707 N N . PHE A 1 97 ? 2.119 7.806 4.320 1.00 97.44 97 PHE A N 1
ATOM 708 C CA . PHE A 1 97 ? 1.292 8.526 5.278 1.00 97.44 97 PHE A CA 1
ATOM 709 C C . PHE A 1 97 ? 0.665 7.569 6.292 1.00 97.44 97 PHE A C 1
ATOM 711 O O . PHE A 1 97 ? 0.478 6.385 6.012 1.00 97.44 97 PHE A O 1
ATOM 718 N N . ARG A 1 98 ? 0.325 8.100 7.468 1.00 96.81 98 ARG A N 1
ATOM 719 C CA . ARG A 1 98 ? -0.387 7.400 8.544 1.00 96.81 98 ARG A CA 1
ATOM 720 C C . ARG A 1 98 ? -1.522 8.271 9.072 1.00 96.81 98 ARG A C 1
ATOM 722 O O . ARG A 1 98 ? -1.300 9.449 9.349 1.00 96.81 98 ARG A O 1
ATOM 729 N N . VAL A 1 99 ? -2.694 7.680 9.296 1.00 97.44 99 VAL A N 1
ATOM 730 C CA . VAL A 1 99 ? -3.860 8.336 9.910 1.00 97.44 99 VAL A CA 1
ATOM 731 C C . VAL A 1 99 ? -4.547 7.402 10.923 1.00 97.44 99 VAL A C 1
ATOM 733 O O . VAL A 1 99 ? -4.655 6.207 10.647 1.00 97.44 99 VAL A O 1
ATOM 736 N N . PRO A 1 100 ? -5.004 7.884 12.097 1.00 97.38 100 PRO A N 1
ATOM 737 C CA . PRO A 1 100 ? -5.767 7.061 13.041 1.00 97.38 100 PRO A CA 1
ATOM 738 C C . PRO A 1 100 ? -7.106 6.602 12.449 1.00 97.38 100 PRO A C 1
ATOM 740 O O . PRO A 1 100 ? -7.841 7.408 11.879 1.00 97.38 100 PRO A O 1
ATOM 743 N N . THR A 1 101 ? -7.448 5.323 12.602 1.00 97.88 101 THR A N 1
ATOM 744 C CA . THR A 1 101 ? -8.668 4.743 12.007 1.00 97.88 101 THR A CA 1
ATOM 745 C C . THR A 1 101 ? -9.949 5.213 12.687 1.00 97.88 101 THR A C 1
ATOM 747 O O . THR A 1 101 ? -10.936 5.455 11.995 1.00 97.88 101 THR A O 1
ATOM 750 N N . ASP A 1 102 ? -9.936 5.423 14.006 1.00 96.88 102 ASP A N 1
ATOM 751 C CA . ASP A 1 102 ? -11.110 5.886 14.763 1.00 96.88 102 ASP A CA 1
ATOM 752 C C . ASP A 1 102 ? -11.668 7.209 14.221 1.00 96.88 102 ASP A C 1
ATOM 754 O O . ASP A 1 102 ? -12.880 7.381 14.100 1.00 96.88 102 ASP A O 1
ATOM 758 N N . MET A 1 103 ? -10.786 8.118 13.793 1.00 98.25 103 MET A N 1
ATOM 759 C CA . MET A 1 103 ? -11.179 9.400 13.201 1.00 98.25 103 MET A CA 1
ATOM 760 C C . MET A 1 103 ? -11.926 9.242 11.872 1.00 98.25 103 MET A C 1
ATOM 762 O O . MET A 1 103 ? -12.735 10.097 11.516 1.00 98.25 103 MET A O 1
ATOM 766 N N . LEU A 1 104 ? -11.667 8.162 11.128 1.00 98.19 104 LEU A N 1
ATOM 767 C CA . LEU A 1 104 ? -12.316 7.904 9.842 1.00 98.19 104 LEU A CA 1
ATOM 768 C C . LEU A 1 104 ? -13.768 7.437 10.023 1.00 98.19 104 LEU A C 1
ATOM 770 O O . LEU A 1 104 ? -14.597 7.695 9.150 1.00 98.19 104 LEU A O 1
ATOM 774 N N . PHE A 1 105 ? -14.084 6.795 11.152 1.00 97.31 105 PHE A N 1
ATOM 775 C CA . PHE A 1 105 ? -15.426 6.293 11.478 1.00 97.31 105 PHE A CA 1
ATOM 776 C C . PHE A 1 105 ? -16.240 7.220 12.390 1.00 97.31 105 PHE A C 1
ATOM 778 O O . PHE A 1 105 ? -17.416 6.956 12.641 1.00 97.31 105 PHE A O 1
ATOM 785 N N . ASP A 1 106 ? -15.656 8.321 12.861 1.00 97.25 106 ASP A N 1
ATOM 786 C CA . ASP A 1 106 ? -16.361 9.328 13.649 1.00 97.25 106 ASP A CA 1
ATOM 787 C C . ASP A 1 106 ? -16.967 10.411 12.741 1.00 97.25 106 ASP A C 1
ATOM 789 O O . ASP A 1 106 ? -16.269 11.236 12.145 1.00 97.25 106 ASP A O 1
ATOM 793 N N . ALA A 1 107 ? -18.299 10.431 12.650 1.00 95.75 107 ALA A N 1
ATOM 794 C CA . ALA A 1 107 ? -19.047 11.408 11.859 1.00 95.75 107 ALA A CA 1
ATOM 795 C C . ALA A 1 107 ? -18.898 12.863 12.345 1.00 95.75 107 ALA A C 1
ATOM 797 O O . ALA A 1 107 ? -19.224 13.783 11.596 1.00 95.75 107 ALA A O 1
ATOM 798 N N . SER A 1 108 ? -18.442 13.082 13.582 1.00 97.44 108 SER A N 1
ATOM 799 C CA . SER A 1 108 ? -18.229 14.417 14.151 1.00 97.44 108 SER A CA 1
ATOM 800 C C . SER A 1 108 ? -16.868 15.022 13.793 1.00 97.44 108 SER A C 1
ATOM 802 O O . SER A 1 108 ? -16.697 16.240 13.865 1.00 97.44 108 SER A O 1
ATOM 804 N N . VAL A 1 109 ? -15.906 14.197 13.368 1.00 98.12 109 VAL A N 1
ATOM 805 C CA . VAL A 1 109 ? -14.553 14.635 13.004 1.00 98.12 109 VAL A CA 1
ATOM 806 C C . VAL A 1 109 ? -14.553 15.194 11.581 1.00 98.12 109 VAL A C 1
ATOM 808 O O . VAL A 1 109 ? -15.034 14.540 10.660 1.00 98.12 109 VAL A O 1
ATOM 811 N N . THR A 1 110 ? -13.979 16.377 11.363 1.00 97.00 110 THR A N 1
ATOM 812 C CA . THR A 1 110 ? -13.878 17.008 10.033 1.00 97.00 110 THR A CA 1
ATOM 813 C C . THR A 1 110 ? -12.696 16.473 9.217 1.00 97.00 110 THR A C 1
ATOM 815 O O . THR A 1 110 ? -11.725 15.967 9.776 1.00 97.00 110 THR A O 1
ATOM 818 N N . ASP A 1 111 ? -12.738 16.622 7.890 1.00 95.12 111 ASP A N 1
ATOM 819 C CA . ASP A 1 111 ? -11.611 16.248 7.018 1.00 95.12 111 ASP A CA 1
ATOM 820 C C . ASP A 1 111 ? -10.336 17.051 7.350 1.00 95.12 111 ASP A C 1
ATOM 822 O O . ASP A 1 111 ? -9.241 16.494 7.312 1.00 95.12 111 ASP A O 1
ATOM 826 N N . ASP A 1 112 ? -10.472 18.311 7.783 1.00 97.25 112 ASP A N 1
ATOM 827 C CA . ASP A 1 112 ? -9.352 19.132 8.267 1.00 97.25 112 ASP A CA 1
ATOM 828 C C . ASP A 1 112 ? -8.724 18.568 9.548 1.00 97.25 112 ASP A C 1
ATOM 830 O O . ASP A 1 112 ? -7.502 18.564 9.691 1.00 97.25 112 ASP A O 1
ATOM 834 N N . ALA A 1 113 ? -9.537 18.054 10.477 1.00 98.19 113 ALA A N 1
ATOM 835 C CA . ALA A 1 113 ? -9.030 17.403 11.682 1.00 98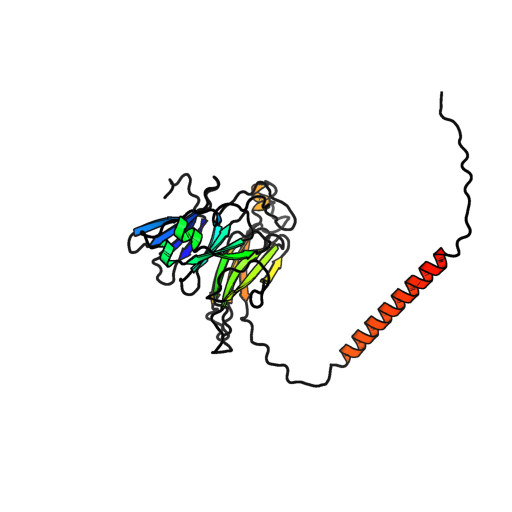.19 113 ALA A CA 1
ATOM 836 C C . ALA A 1 113 ? -8.312 16.087 11.343 1.00 98.19 113 ALA A C 1
ATOM 838 O O . ALA A 1 113 ? -7.261 15.796 11.914 1.00 98.19 113 ALA A O 1
ATOM 839 N N . ILE A 1 114 ? -8.830 15.320 10.377 1.00 98.38 114 ILE A N 1
ATOM 840 C CA . ILE A 1 114 ? -8.162 14.114 9.865 1.00 98.38 114 ILE A CA 1
ATOM 841 C C . ILE A 1 114 ? -6.828 14.477 9.208 1.00 98.38 114 ILE A C 1
ATOM 843 O O . ILE A 1 114 ? -5.815 13.825 9.464 1.00 98.38 114 ILE A O 1
ATOM 847 N N . PHE A 1 115 ? -6.800 15.531 8.392 1.00 98.00 115 PHE A N 1
ATOM 848 C CA . PHE A 1 115 ? -5.574 16.026 7.773 1.00 98.00 115 PHE A CA 1
ATOM 849 C C . PHE A 1 115 ? -4.553 16.474 8.825 1.00 98.00 115 PHE A C 1
ATOM 851 O O . PHE A 1 115 ? -3.394 16.082 8.744 1.00 98.00 115 PHE A O 1
ATOM 858 N N . ALA A 1 116 ? -4.981 17.203 9.858 1.00 97.62 116 ALA A N 1
ATOM 859 C CA . ALA A 1 116 ? -4.113 17.623 10.957 1.00 97.62 116 ALA A CA 1
ATOM 860 C C . ALA A 1 116 ? -3.542 16.443 11.768 1.00 97.62 116 ALA A C 1
ATOM 862 O O . ALA A 1 116 ? -2.432 16.538 12.286 1.00 97.62 116 ALA A O 1
ATOM 863 N N . ALA A 1 117 ? -4.276 15.332 11.869 1.00 96.56 117 ALA A N 1
ATOM 864 C CA . ALA A 1 117 ? -3.807 14.097 12.501 1.00 96.56 117 ALA A CA 1
ATOM 865 C C . ALA A 1 117 ? -2.983 13.198 11.560 1.00 96.56 117 ALA A C 1
ATOM 867 O O . ALA A 1 117 ? -2.369 12.223 12.006 1.00 96.56 117 ALA A O 1
ATOM 868 N N . THR A 1 118 ? -2.969 13.500 10.259 1.00 96.88 118 THR A N 1
ATOM 869 C CA . THR A 1 118 ? -2.211 12.739 9.268 1.00 96.88 118 THR A CA 1
ATOM 870 C C . THR A 1 118 ? -0.726 13.041 9.405 1.00 96.88 118 THR A C 1
ATOM 872 O O . THR A 1 118 ? -0.288 14.184 9.505 1.00 96.88 118 THR A O 1
ATOM 875 N N . THR A 1 119 ? 0.069 11.982 9.384 1.00 94.00 119 THR A N 1
ATOM 876 C CA . THR A 1 119 ? 1.508 12.019 9.618 1.00 94.00 119 THR A CA 1
ATOM 877 C C . THR A 1 119 ? 2.243 11.560 8.362 1.00 94.00 119 THR A C 1
ATOM 879 O O . THR A 1 119 ? 1.890 10.522 7.804 1.00 94.00 119 THR A O 1
ATOM 882 N N . ILE A 1 120 ? 3.287 12.280 7.937 1.00 93.94 120 ILE A N 1
ATOM 883 C CA . ILE A 1 120 ? 4.250 11.762 6.951 1.00 93.94 120 ILE A CA 1
ATOM 884 C C . ILE A 1 120 ? 5.222 10.866 7.713 1.00 93.94 120 ILE A C 1
ATOM 886 O O . ILE A 1 120 ? 6.075 11.351 8.456 1.00 93.94 120 ILE A O 1
ATOM 890 N N . LEU A 1 121 ? 5.064 9.553 7.568 1.00 90.25 121 LEU A N 1
ATOM 891 C CA . LEU A 1 121 ? 5.876 8.581 8.293 1.00 90.25 121 LEU A CA 1
ATOM 892 C C . LEU A 1 121 ? 7.265 8.442 7.673 1.00 90.25 121 LEU A C 1
ATOM 894 O O . LEU A 1 121 ? 8.252 8.308 8.392 1.00 90.25 121 LEU A O 1
ATOM 898 N N . PHE A 1 122 ? 7.335 8.430 6.340 1.00 89.75 122 PHE A N 1
ATOM 899 C CA . PHE A 1 122 ? 8.576 8.143 5.633 1.00 89.75 122 PHE A CA 1
ATOM 900 C C . PHE A 1 122 ? 8.557 8.650 4.187 1.00 89.75 122 PHE A C 1
ATOM 902 O O . PHE A 1 122 ? 7.498 8.723 3.565 1.00 89.75 122 PHE A O 1
ATOM 909 N N . ASN A 1 123 ? 9.732 8.941 3.624 1.00 93.50 123 ASN A N 1
ATOM 910 C CA . ASN A 1 123 ? 9.914 9.130 2.184 1.00 93.50 123 ASN A CA 1
ATOM 911 C C . ASN A 1 123 ? 10.598 7.891 1.595 1.00 93.50 123 ASN A C 1
ATOM 913 O O . ASN A 1 123 ? 11.799 7.697 1.775 1.00 93.50 123 ASN A O 1
ATOM 917 N N . LYS A 1 124 ? 9.836 7.065 0.873 1.00 93.25 124 LYS A N 1
ATOM 918 C CA . LYS A 1 124 ? 10.293 5.791 0.296 1.00 93.25 124 LYS A CA 1
ATOM 919 C C . LYS A 1 124 ? 11.317 5.974 -0.830 1.00 93.25 124 LYS A C 1
ATOM 921 O O . LYS A 1 124 ? 11.907 4.998 -1.268 1.00 93.25 124 LYS A O 1
ATOM 926 N N . SER A 1 125 ? 11.523 7.204 -1.314 1.00 92.12 125 SER A N 1
ATOM 927 C CA . SER A 1 125 ? 12.345 7.537 -2.493 1.00 92.12 125 SER A CA 1
ATOM 928 C C . SER A 1 125 ? 11.891 6.885 -3.808 1.00 92.12 125 SER A C 1
ATOM 930 O O . SER A 1 125 ? 12.576 7.003 -4.817 1.00 92.12 125 SER A O 1
ATOM 932 N N . THR A 1 126 ? 10.727 6.236 -3.814 1.00 96.00 126 THR A N 1
ATOM 933 C CA . THR A 1 126 ? 10.184 5.466 -4.934 1.00 96.00 126 THR A CA 1
ATOM 934 C C . THR A 1 126 ? 8.659 5.555 -4.917 1.00 96.00 126 THR A C 1
ATOM 936 O O . THR A 1 126 ? 8.054 5.680 -3.841 1.00 96.00 126 THR A O 1
ATOM 939 N N . SER A 1 127 ? 8.048 5.502 -6.097 1.00 97.12 127 SER A N 1
ATOM 940 C CA . SER A 1 127 ? 6.618 5.240 -6.241 1.00 97.12 127 SER A CA 1
ATOM 941 C C . SER A 1 127 ? 6.313 3.800 -5.853 1.00 97.12 127 SER A C 1
ATOM 943 O O . SER A 1 127 ? 7.148 2.913 -6.020 1.00 97.12 127 SER A O 1
ATOM 945 N N . SER A 1 128 ? 5.092 3.559 -5.388 1.00 96.25 128 SER A N 1
ATOM 946 C CA . SER A 1 128 ? 4.549 2.208 -5.295 1.00 96.25 128 SER A CA 1
ATOM 947 C C . SER A 1 128 ? 3.064 2.224 -5.621 1.00 96.25 128 SER A C 1
ATOM 949 O O . SER A 1 128 ? 2.387 3.217 -5.354 1.00 96.25 128 SER A O 1
ATOM 951 N N . ASP A 1 129 ? 2.582 1.112 -6.158 1.00 96.12 129 ASP A N 1
ATOM 952 C CA . ASP A 1 129 ? 1.160 0.810 -6.293 1.00 96.12 129 ASP A CA 1
ATOM 953 C C . ASP A 1 129 ? 0.733 0.068 -5.015 1.00 96.12 129 ASP A C 1
ATOM 955 O O . ASP A 1 129 ? 0.807 0.672 -3.937 1.00 96.12 129 ASP A O 1
ATOM 959 N N . GLY A 1 130 ? 0.423 -1.226 -5.072 1.00 94.00 130 GLY A N 1
ATOM 960 C CA . GLY A 1 130 ? -0.005 -1.944 -3.879 1.00 94.00 130 GLY A CA 1
ATOM 961 C C . GLY A 1 130 ? 1.047 -2.050 -2.766 1.00 94.00 130 GLY A C 1
ATOM 962 O O . GLY A 1 130 ? 2.273 -1.979 -2.943 1.00 94.00 130 GLY A O 1
ATOM 963 N N . MET A 1 131 ? 0.513 -2.174 -1.555 1.00 97.00 131 MET A N 1
ATOM 964 C CA . MET A 1 131 ? 1.239 -2.132 -0.290 1.00 97.00 131 MET A CA 1
ATOM 965 C C . MET A 1 131 ? 0.491 -2.955 0.752 1.00 97.00 131 MET A C 1
ATOM 967 O O . MET A 1 131 ? -0.732 -2.956 0.737 1.00 97.00 131 MET A O 1
ATOM 971 N N . ASP A 1 132 ? 1.194 -3.586 1.691 1.00 97.56 132 ASP A N 1
ATOM 972 C CA . ASP A 1 132 ? 0.602 -4.170 2.902 1.00 97.56 132 ASP A CA 1
ATOM 973 C C . ASP A 1 132 ? 1.380 -3.761 4.159 1.00 97.56 132 ASP A C 1
ATOM 975 O O . ASP A 1 132 ? 2.539 -3.356 4.064 1.00 97.56 132 ASP A O 1
ATOM 979 N N . VAL A 1 133 ? 0.766 -3.878 5.337 1.00 96.69 133 VAL A N 1
ATOM 980 C CA . VAL A 1 133 ? 1.421 -3.656 6.632 1.00 96.69 133 VAL A CA 1
ATOM 981 C C . VAL A 1 133 ? 1.281 -4.900 7.501 1.00 96.69 133 VAL A C 1
ATOM 983 O O . VAL A 1 133 ? 0.190 -5.423 7.692 1.00 96.69 133 VAL A O 1
ATOM 986 N N . VAL A 1 134 ? 2.400 -5.366 8.055 1.00 94.62 134 VAL A N 1
ATOM 987 C CA . VAL A 1 134 ? 2.475 -6.622 8.811 1.00 94.62 134 VAL A CA 1
ATOM 988 C C . VAL A 1 134 ? 3.258 -6.450 10.112 1.00 94.62 134 VAL A C 1
ATOM 990 O O . VAL A 1 134 ? 4.168 -5.629 10.215 1.00 94.62 134 VAL A O 1
ATOM 993 N N . ASP A 1 135 ? 2.909 -7.242 11.124 1.00 92.31 135 ASP A N 1
ATOM 994 C CA . ASP A 1 135 ? 3.658 -7.342 12.376 1.00 92.31 135 ASP A CA 1
ATOM 995 C C . ASP A 1 135 ? 4.981 -8.097 12.152 1.00 92.31 135 ASP A C 1
ATOM 997 O O . ASP A 1 135 ? 4.982 -9.259 11.734 1.00 92.31 135 ASP A O 1
ATOM 1001 N N . VAL A 1 136 ? 6.099 -7.446 12.478 1.00 90.12 136 VAL A N 1
ATOM 1002 C CA . VAL A 1 136 ? 7.472 -7.974 12.384 1.00 90.12 136 VAL A CA 1
ATOM 1003 C C . VAL A 1 136 ? 8.182 -7.999 13.742 1.00 90.12 136 VAL A C 1
ATOM 1005 O O . VAL A 1 136 ? 9.398 -8.157 13.783 1.00 90.12 136 VAL A O 1
ATOM 1008 N N . THR A 1 137 ? 7.448 -7.837 14.847 1.00 88.50 137 THR A N 1
ATOM 1009 C CA . THR A 1 137 ? 8.001 -7.776 16.213 1.00 88.50 137 THR A CA 1
ATOM 1010 C C . THR A 1 137 ? 8.958 -8.942 16.484 1.00 88.50 137 THR A C 1
ATOM 1012 O O . THR A 1 137 ? 8.642 -10.088 16.154 1.00 88.50 137 THR A O 1
ATOM 1015 N N . ASP A 1 138 ? 10.125 -8.682 17.077 1.00 84.69 138 ASP A N 1
ATOM 1016 C CA . ASP A 1 138 ? 11.059 -9.754 17.439 1.00 84.69 138 ASP A CA 1
ATOM 1017 C C . ASP A 1 138 ? 10.428 -10.628 18.532 1.00 84.69 138 ASP A C 1
ATOM 1019 O O . ASP A 1 138 ? 10.224 -10.189 19.655 1.00 84.69 138 ASP A O 1
ATOM 1023 N N . LEU A 1 139 ? 10.082 -11.872 18.190 1.00 83.81 139 LEU A N 1
ATOM 1024 C CA . LEU A 1 139 ? 9.470 -12.815 19.132 1.00 83.81 139 LEU A CA 1
ATOM 1025 C C . LEU A 1 139 ? 10.505 -13.532 20.004 1.00 83.81 139 LEU A C 1
ATOM 1027 O O . LEU A 1 139 ? 10.127 -14.287 20.897 1.00 83.81 139 LEU A O 1
ATOM 1031 N N . SER A 1 140 ? 11.798 -13.358 19.722 1.00 82.19 140 SER A N 1
ATOM 1032 C CA . SER A 1 140 ? 12.870 -13.939 20.532 1.00 82.19 140 SER A CA 1
ATOM 1033 C C . SER A 1 140 ? 13.181 -13.124 21.789 1.00 82.19 140 SER A C 1
ATOM 1035 O O . SER A 1 140 ? 13.840 -13.641 22.692 1.00 82.19 140 SER A O 1
ATOM 1037 N N . ASP A 1 141 ? 12.668 -11.895 21.866 1.00 84.00 141 ASP A N 1
ATOM 1038 C CA . ASP A 1 141 ? 12.767 -11.001 23.014 1.00 84.00 141 ASP A CA 1
ATOM 1039 C C . ASP A 1 141 ? 11.358 -10.604 23.481 1.00 84.00 141 ASP A C 1
ATOM 1041 O O . ASP A 1 141 ? 10.673 -9.808 22.846 1.00 84.00 141 ASP A O 1
ATOM 1045 N N . GLU A 1 142 ? 10.918 -11.149 24.617 1.00 83.81 142 GLU A N 1
ATOM 1046 C CA . GLU A 1 142 ? 9.604 -10.842 25.206 1.00 83.81 142 GLU A CA 1
ATOM 1047 C C . GLU A 1 142 ? 9.443 -9.362 25.597 1.00 83.81 142 GLU A C 1
ATOM 1049 O O . GLU A 1 142 ? 8.321 -8.896 25.796 1.00 83.81 142 GLU A O 1
ATOM 1054 N N . SER A 1 143 ? 10.548 -8.620 25.717 1.00 86.31 143 SER A N 1
ATOM 1055 C CA . SER A 1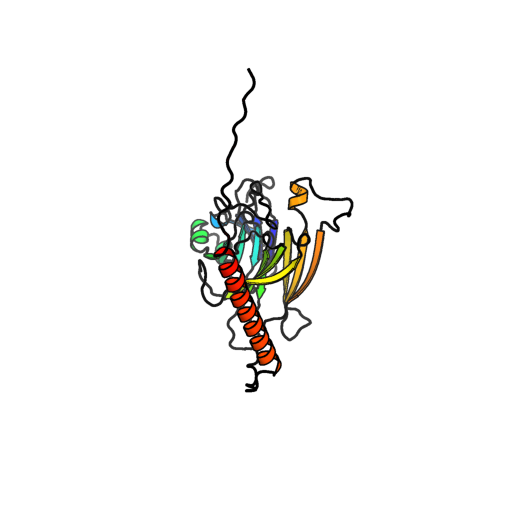 143 ? 10.544 -7.185 25.999 1.00 86.31 143 SER A CA 1
ATOM 1056 C C . SER A 1 143 ? 10.544 -6.313 24.740 1.00 86.31 143 SER A C 1
ATOM 1058 O O . SER A 1 143 ? 10.424 -5.089 24.854 1.00 86.31 143 SER A O 1
ATOM 1060 N N . ALA A 1 144 ? 10.645 -6.918 23.549 1.00 83.06 144 ALA A N 1
ATOM 1061 C CA . ALA A 1 144 ? 10.674 -6.185 22.294 1.00 83.06 144 ALA A CA 1
ATOM 1062 C C . ALA A 1 144 ? 9.368 -5.396 22.088 1.00 83.06 144 ALA A C 1
ATOM 1064 O O . ALA A 1 144 ? 8.269 -5.953 22.192 1.00 83.06 144 ALA A O 1
ATOM 1065 N N . PRO A 1 145 ? 9.452 -4.095 21.763 1.00 85.25 145 PRO A N 1
ATOM 1066 C CA . PRO A 1 145 ? 8.265 -3.302 21.495 1.00 85.25 145 PRO A CA 1
ATOM 1067 C C . PRO A 1 145 ? 7.595 -3.752 20.186 1.00 85.25 145 PRO A C 1
ATOM 1069 O O . PRO A 1 145 ? 8.289 -4.167 19.248 1.00 85.25 145 PRO A O 1
ATOM 1072 N N . PRO A 1 146 ? 6.261 -3.599 20.058 1.00 88.25 146 PRO A N 1
ATOM 1073 C CA . PRO A 1 146 ? 5.571 -3.930 18.822 1.00 88.25 146 PRO A CA 1
ATOM 1074 C C . PRO A 1 146 ? 6.146 -3.138 17.645 1.00 88.25 146 PRO A C 1
ATOM 1076 O O . PRO A 1 146 ? 6.142 -1.899 17.646 1.00 88.25 146 PRO A O 1
ATOM 1079 N N . THR A 1 147 ? 6.630 -3.874 16.648 1.00 88.94 147 THR A N 1
ATOM 1080 C CA . THR A 1 147 ? 7.272 -3.345 15.443 1.00 88.94 147 THR A CA 1
ATOM 1081 C C . THR A 1 147 ? 6.502 -3.825 14.227 1.00 88.94 147 THR A C 1
ATOM 1083 O O . THR A 1 147 ? 6.215 -5.016 14.086 1.00 88.94 147 THR A O 1
ATOM 1086 N N . TRP A 1 148 ? 6.162 -2.900 13.341 1.00 92.12 148 TRP A N 1
ATOM 1087 C CA . TRP A 1 148 ? 5.438 -3.193 12.110 1.00 92.12 148 TRP A CA 1
ATOM 1088 C C . TRP A 1 148 ? 6.315 -2.890 10.907 1.00 92.12 148 TRP A C 1
ATOM 1090 O O . TRP A 1 148 ? 7.337 -2.209 11.016 1.00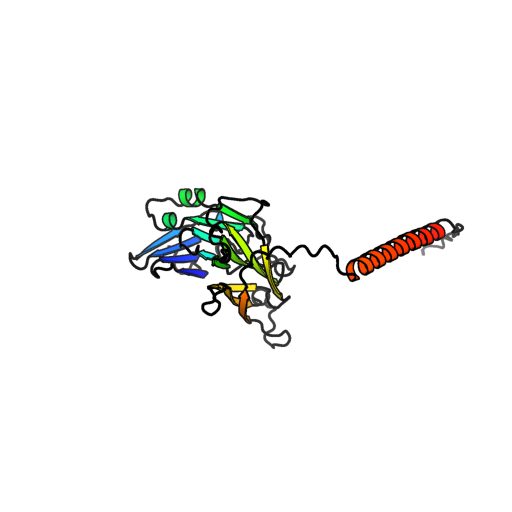 92.12 148 TRP A O 1
ATOM 1100 N N . ALA A 1 149 ? 5.926 -3.417 9.755 1.00 92.94 149 ALA A N 1
ATOM 1101 C CA . ALA A 1 149 ? 6.573 -3.073 8.511 1.00 92.94 149 ALA A CA 1
ATOM 1102 C C . ALA A 1 149 ? 5.576 -2.880 7.379 1.00 92.94 149 ALA A C 1
ATOM 1104 O O . ALA A 1 149 ? 4.652 -3.676 7.228 1.00 92.94 149 ALA A O 1
ATOM 1105 N N . ALA A 1 150 ? 5.815 -1.857 6.561 1.00 95.62 150 ALA A N 1
ATOM 1106 C CA . ALA A 1 150 ? 5.173 -1.717 5.263 1.00 95.62 150 ALA A CA 1
ATOM 1107 C C . ALA A 1 150 ? 5.967 -2.516 4.229 1.00 95.62 150 ALA A C 1
ATOM 1109 O O . ALA A 1 150 ? 7.185 -2.355 4.122 1.00 95.62 150 ALA A O 1
ATOM 1110 N N . ILE A 1 151 ? 5.277 -3.346 3.456 1.00 97.06 151 ILE A N 1
ATOM 1111 C CA . ILE A 1 151 ? 5.815 -4.067 2.304 1.00 97.06 151 ILE A CA 1
ATOM 1112 C C . ILE A 1 151 ? 5.213 -3.433 1.059 1.00 97.06 151 ILE A C 1
ATOM 1114 O O . ILE A 1 151 ? 3.994 -3.323 0.960 1.00 97.06 151 ILE A O 1
ATOM 1118 N N . TYR A 1 152 ? 6.054 -3.000 0.127 1.00 97.50 152 TYR A N 1
ATOM 1119 C CA . TYR A 1 152 ? 5.624 -2.245 -1.050 1.00 97.50 152 TYR A CA 1
ATOM 1120 C C . TYR A 1 152 ? 6.525 -2.521 -2.255 1.00 97.50 152 TYR A C 1
ATOM 1122 O O . TYR A 1 152 ? 7.669 -2.965 -2.114 1.00 97.50 152 TYR A O 1
ATOM 1130 N N . GLY A 1 153 ? 6.001 -2.249 -3.448 1.00 97.06 153 GLY A N 1
ATOM 1131 C CA . GLY A 1 153 ? 6.788 -2.224 -4.677 1.00 97.06 153 GLY A CA 1
ATOM 1132 C C . GLY A 1 153 ? 7.771 -1.061 -4.707 1.00 97.06 153 GLY A C 1
ATOM 1133 O O . GLY A 1 153 ? 7.364 0.081 -4.532 1.00 97.06 153 GLY A O 1
ATOM 1134 N N . ASP A 1 154 ? 9.044 -1.333 -4.962 1.00 96.69 154 ASP A N 1
ATOM 1135 C CA . ASP A 1 154 ? 10.043 -0.312 -5.265 1.00 96.69 154 ASP A CA 1
ATOM 1136 C C . ASP A 1 154 ? 10.272 -0.271 -6.777 1.00 96.69 154 ASP A C 1
ATOM 1138 O O . ASP A 1 154 ? 11.002 -1.091 -7.343 1.00 96.69 154 ASP A O 1
ATOM 1142 N N . PHE A 1 155 ? 9.602 0.681 -7.428 1.00 96.50 155 PHE A N 1
ATOM 1143 C CA . PHE A 1 155 ? 9.602 0.816 -8.884 1.00 96.50 155 PHE A CA 1
ATOM 1144 C C . PHE A 1 155 ? 10.959 1.241 -9.439 1.00 96.50 155 PHE A C 1
ATOM 1146 O O . PHE A 1 155 ? 11.350 0.777 -10.507 1.00 96.50 155 PHE A O 1
ATOM 1153 N N . VAL A 1 156 ? 11.712 2.063 -8.707 1.00 95.75 156 VAL A N 1
ATOM 1154 C CA . VAL A 1 156 ? 13.053 2.509 -9.117 1.00 95.75 156 VAL A CA 1
ATOM 1155 C C . VAL A 1 156 ? 14.012 1.322 -9.246 1.00 95.75 156 VAL A C 1
ATOM 1157 O O . VAL A 1 156 ? 14.827 1.282 -10.169 1.00 95.75 156 VAL A O 1
ATOM 1160 N N . HIS A 1 157 ? 13.905 0.337 -8.351 1.00 94.56 157 HIS A N 1
ATOM 1161 C CA . HIS A 1 157 ? 14.860 -0.771 -8.257 1.00 94.56 157 HIS A CA 1
ATOM 1162 C C . HIS A 1 157 ? 14.341 -2.118 -8.788 1.00 94.56 157 HIS A C 1
ATOM 1164 O O . HIS A 1 157 ? 15.038 -3.124 -8.641 1.00 94.56 157 HIS A O 1
ATOM 1170 N N . ASP A 1 158 ? 13.157 -2.164 -9.412 1.00 95.00 158 ASP A N 1
ATOM 1171 C CA . ASP A 1 158 ? 12.483 -3.411 -9.811 1.00 95.00 158 ASP A CA 1
ATOM 1172 C C . ASP A 1 158 ? 12.451 -4.424 -8.646 1.00 95.00 158 ASP A C 1
ATOM 1174 O O . ASP A 1 158 ? 12.939 -5.563 -8.756 1.00 95.00 158 ASP A O 1
ATOM 1178 N N . ALA A 1 159 ? 11.935 -3.990 -7.495 1.00 95.69 159 ALA A N 1
ATOM 1179 C CA . ALA A 1 159 ? 12.068 -4.720 -6.241 1.00 95.69 159 ALA A CA 1
ATOM 1180 C C . ALA A 1 159 ? 10.792 -4.743 -5.392 1.00 95.69 159 ALA A C 1
ATOM 1182 O O . ALA A 1 159 ? 9.868 -3.953 -5.564 1.00 95.69 159 ALA A O 1
ATOM 1183 N N . LEU A 1 160 ? 10.767 -5.674 -4.440 1.00 96.50 160 LEU A N 1
ATOM 1184 C CA . LEU A 1 160 ? 9.872 -5.647 -3.292 1.00 96.50 160 LEU A CA 1
ATOM 1185 C C . LEU A 1 160 ? 10.679 -5.165 -2.086 1.00 96.50 160 LEU A C 1
ATOM 1187 O O . LEU A 1 160 ? 11.702 -5.767 -1.737 1.00 96.50 160 LEU A O 1
ATOM 1191 N N . ALA A 1 161 ? 10.222 -4.096 -1.451 1.00 95.25 161 ALA A N 1
ATOM 1192 C CA . ALA A 1 161 ? 10.864 -3.493 -0.295 1.00 95.25 161 ALA A CA 1
ATOM 1193 C C . ALA A 1 161 ? 10.061 -3.746 0.985 1.00 95.25 161 ALA A C 1
ATOM 1195 O O . ALA A 1 161 ? 8.860 -4.014 0.954 1.00 95.25 161 ALA A O 1
ATOM 1196 N N . LEU A 1 162 ? 10.752 -3.645 2.115 1.00 93.88 162 LEU A N 1
ATOM 1197 C CA . LEU A 1 162 ? 10.200 -3.685 3.460 1.00 93.88 162 LEU A CA 1
ATOM 1198 C C . LEU A 1 162 ? 10.745 -2.488 4.238 1.00 93.88 162 LEU A C 1
ATOM 1200 O O . LEU A 1 162 ? 11.954 -2.278 4.277 1.00 93.88 162 LEU A O 1
ATOM 1204 N N . LEU A 1 163 ? 9.865 -1.716 4.866 1.00 92.62 163 LEU A N 1
ATOM 1205 C CA . LEU A 1 163 ? 10.211 -0.602 5.749 1.00 92.62 163 LEU A CA 1
ATOM 1206 C C . LEU A 1 163 ? 9.701 -0.905 7.154 1.00 92.62 163 LEU A C 1
ATOM 1208 O O . LEU A 1 163 ? 8.488 -0.952 7.341 1.00 92.62 163 LEU A O 1
ATOM 1212 N N . THR A 1 164 ? 10.599 -1.069 8.126 1.00 90.06 164 THR A N 1
ATOM 1213 C CA . THR A 1 164 ? 10.229 -1.232 9.543 1.00 90.06 164 THR A CA 1
ATOM 1214 C C . THR A 1 164 ? 9.942 0.111 10.210 1.00 90.06 164 THR A C 1
ATOM 1216 O O . THR A 1 164 ? 10.617 1.098 9.924 1.00 90.06 164 THR A O 1
ATOM 1219 N N . PHE A 1 165 ? 8.976 0.139 11.126 1.00 87.81 165 PHE A N 1
ATOM 1220 C CA . PHE A 1 165 ? 8.662 1.285 11.983 1.00 87.81 165 PHE A CA 1
ATOM 1221 C C . PHE A 1 165 ? 8.026 0.826 13.301 1.00 87.81 165 PHE A C 1
ATOM 1223 O O . PHE A 1 165 ? 7.416 -0.245 13.394 1.00 87.81 165 PHE A O 1
ATOM 1230 N N . GLY A 1 166 ? 8.165 1.645 14.343 1.00 79.44 166 GLY A N 1
ATOM 1231 C CA . GLY A 1 166 ? 7.524 1.380 15.631 1.00 79.44 166 GLY A CA 1
ATOM 1232 C C . GLY A 1 166 ? 6.005 1.569 15.562 1.00 79.44 166 GLY A C 1
ATOM 1233 O O . GLY A 1 166 ? 5.513 2.458 14.866 1.00 79.44 166 GLY A O 1
ATOM 1234 N N . SER A 1 167 ? 5.253 0.786 16.339 1.00 69.75 167 SER A N 1
ATOM 1235 C CA . SER A 1 167 ? 3.780 0.895 16.432 1.00 69.75 167 SER A CA 1
ATOM 1236 C C . SER A 1 167 ? 3.261 2.282 16.862 1.00 69.75 167 SER A C 1
ATOM 1238 O O . SER A 1 167 ? 2.143 2.661 16.520 1.00 69.75 167 SER A O 1
ATOM 1240 N N . GLN A 1 168 ? 4.074 3.065 17.582 1.00 61.31 168 GLN A N 1
ATOM 1241 C CA . GLN A 1 168 ? 3.701 4.366 18.163 1.00 61.31 168 GLN A CA 1
ATOM 1242 C C . GLN A 1 168 ? 4.369 5.577 17.483 1.00 61.31 168 GLN A C 1
ATOM 1244 O O . GLN A 1 168 ? 4.295 6.693 17.995 1.00 61.31 168 GLN A O 1
ATOM 1249 N N . GLN A 1 169 ? 5.064 5.394 16.357 1.00 59.16 169 GLN A N 1
ATOM 1250 C CA . GLN A 1 169 ? 5.930 6.445 15.816 1.00 59.16 169 GLN A CA 1
ATOM 1251 C C . GLN A 1 169 ? 5.122 7.617 15.215 1.00 59.16 169 GLN A C 1
ATOM 1253 O O . GLN A 1 169 ? 4.318 7.439 14.298 1.00 59.16 169 GLN A O 1
ATOM 1258 N N . GLN A 1 170 ? 5.351 8.827 15.740 1.00 49.94 170 GLN A N 1
ATOM 1259 C CA . GLN A 1 170 ? 4.899 10.105 15.177 1.00 49.94 170 GLN A CA 1
ATOM 1260 C C . GLN A 1 170 ? 5.998 10.683 14.265 1.00 49.94 170 GLN A C 1
ATOM 1262 O O . GLN A 1 170 ? 7.164 10.656 14.633 1.00 49.94 170 GLN A O 1
ATOM 1267 N N . SER A 1 171 ? 5.588 11.165 13.084 1.00 45.06 171 SER A N 1
ATOM 1268 C CA . SER A 1 171 ? 6.302 11.918 12.026 1.00 45.06 171 SER A CA 1
ATOM 1269 C C . SER A 1 171 ? 7.829 11.923 12.072 1.00 45.06 171 SER A C 1
ATOM 1271 O O . SER A 1 171 ? 8.415 12.571 12.935 1.00 45.06 171 SER A O 1
ATOM 1273 N N . VAL A 1 172 ? 8.481 11.352 11.052 1.00 50.78 172 VAL A N 1
ATOM 1274 C CA . VAL A 1 172 ? 9.922 11.560 10.848 1.00 50.78 172 VAL A CA 1
ATOM 1275 C C . VAL A 1 172 ? 10.207 11.875 9.382 1.00 50.78 172 VAL A C 1
ATOM 1277 O O . VAL A 1 172 ? 10.239 11.008 8.510 1.00 50.78 172 VAL A O 1
ATOM 1280 N N . VAL A 1 173 ? 10.470 13.153 9.111 1.00 45.19 173 VAL A N 1
ATOM 1281 C CA . VAL A 1 173 ? 11.192 13.564 7.907 1.00 45.19 173 VAL A CA 1
ATOM 1282 C C . VAL A 1 173 ? 12.659 13.189 8.131 1.00 45.19 173 VAL A C 1
ATOM 1284 O O . VAL A 1 173 ? 13.361 13.851 8.883 1.00 45.19 173 VAL A O 1
ATOM 1287 N N . THR A 1 174 ? 13.081 12.101 7.480 1.00 38.34 174 THR A N 1
ATOM 1288 C CA . THR A 1 174 ? 14.466 11.624 7.287 1.00 38.34 174 THR A CA 1
ATOM 1289 C C . THR A 1 174 ? 15.319 11.343 8.539 1.00 38.34 174 THR A C 1
ATOM 1291 O O . THR A 1 174 ? 15.811 12.262 9.179 1.00 38.34 174 THR A O 1
ATOM 1294 N N . GLY A 1 175 ? 15.663 10.064 8.753 1.00 45.03 175 GLY A N 1
ATOM 1295 C CA . GLY A 1 175 ? 17.032 9.696 9.149 1.00 45.03 175 GLY A CA 1
ATOM 1296 C C . GLY A 1 175 ? 17.383 9.460 10.627 1.00 45.03 175 GLY A C 1
ATOM 1297 O O . GLY A 1 175 ? 18.558 9.618 10.945 1.00 45.03 175 GLY A O 1
ATOM 1298 N N . GLU A 1 176 ? 16.462 9.041 11.503 1.00 45.12 176 GLU A N 1
ATOM 1299 C CA . GLU A 1 176 ? 16.818 8.559 12.859 1.00 45.12 176 GLU A CA 1
ATOM 1300 C C . GLU A 1 176 ? 16.699 7.032 13.043 1.00 45.12 176 GLU A C 1
ATOM 1302 O O . GLU A 1 176 ? 16.014 6.335 12.288 1.00 45.12 176 GLU A O 1
ATOM 1307 N N . GLU A 1 177 ? 17.424 6.532 14.053 1.00 42.72 177 GLU A N 1
ATOM 1308 C CA . GLU A 1 177 ? 17.573 5.129 14.460 1.00 42.72 177 GLU A CA 1
ATOM 1309 C C . GLU A 1 177 ? 16.221 4.402 14.601 1.00 42.72 177 GLU A C 1
ATOM 1311 O O . GLU A 1 177 ? 15.384 4.761 15.424 1.00 42.72 177 GLU A O 1
ATOM 1316 N N . GLY A 1 178 ? 16.018 3.345 13.805 1.00 50.41 178 GLY A N 1
ATOM 1317 C CA . GLY A 1 178 ? 14.884 2.416 13.937 1.00 50.41 178 GLY A CA 1
ATOM 1318 C C . GLY A 1 178 ? 14.163 2.095 12.625 1.00 50.41 178 GLY A C 1
ATOM 1319 O O . GLY A 1 178 ? 13.700 0.966 12.440 1.00 50.41 178 GLY A O 1
ATOM 1320 N N . ASN A 1 179 ? 14.138 3.033 11.673 1.00 58.91 179 ASN A N 1
ATOM 1321 C CA . ASN A 1 179 ? 13.519 2.805 10.365 1.00 58.91 179 ASN A CA 1
ATOM 1322 C C . ASN A 1 179 ? 14.550 2.238 9.391 1.00 58.91 179 ASN A C 1
ATOM 1324 O O . ASN A 1 179 ? 15.459 2.943 8.956 1.00 58.91 179 ASN A O 1
ATOM 1328 N N . THR A 1 180 ? 14.405 0.963 9.032 1.00 67.06 180 THR A N 1
ATOM 1329 C CA . THR A 1 180 ? 15.304 0.295 8.084 1.00 67.06 180 THR A CA 1
ATOM 1330 C C . THR A 1 180 ? 14.524 -0.068 6.830 1.00 67.06 180 THR A C 1
ATOM 1332 O O . THR A 1 180 ? 13.533 -0.794 6.908 1.00 67.06 180 THR A O 1
ATOM 1335 N N . ILE A 1 181 ? 14.975 0.426 5.673 1.00 77.38 181 ILE A N 1
ATOM 1336 C CA . ILE A 1 181 ? 14.528 -0.101 4.381 1.00 77.38 181 ILE A CA 1
ATOM 1337 C C . ILE A 1 181 ? 15.379 -1.329 4.064 1.00 77.38 181 ILE A C 1
ATOM 1339 O O . ILE A 1 181 ? 16.603 -1.235 3.969 1.00 77.38 181 ILE A O 1
ATOM 1343 N N . GLY A 1 182 ? 14.731 -2.472 3.884 1.00 84.31 182 GLY A N 1
ATOM 1344 C CA . GLY A 1 182 ? 15.334 -3.683 3.346 1.00 84.31 182 GLY A CA 1
ATOM 1345 C C . GLY A 1 182 ? 14.738 -4.029 1.986 1.00 84.31 182 GLY A C 1
ATOM 1346 O O . GLY A 1 182 ? 13.526 -3.968 1.794 1.00 84.31 182 GLY A O 1
ATOM 1347 N N . THR A 1 183 ? 15.576 -4.451 1.044 1.00 91.06 183 THR A N 1
ATOM 1348 C CA . T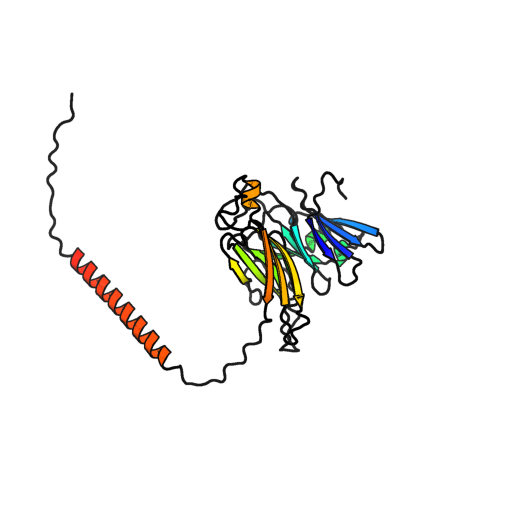HR A 1 183 ? 15.111 -5.099 -0.187 1.00 91.06 183 THR A CA 1
ATOM 1349 C C . THR A 1 183 ? 14.837 -6.570 0.108 1.00 91.06 183 THR A C 1
ATOM 1351 O O . THR A 1 183 ? 15.761 -7.326 0.408 1.00 91.06 183 THR A O 1
ATOM 1354 N N . LEU A 1 184 ? 13.574 -6.991 0.018 1.00 91.81 184 LEU A N 1
ATOM 1355 C CA . LEU A 1 184 ? 13.176 -8.389 0.206 1.00 91.81 184 LEU A CA 1
ATOM 1356 C C . LEU A 1 184 ? 13.574 -9.246 -0.995 1.00 91.81 184 LEU A C 1
ATOM 1358 O O . LEU A 1 184 ? 14.064 -10.366 -0.850 1.00 91.81 184 LEU A O 1
ATOM 1362 N N . THR A 1 185 ? 13.345 -8.723 -2.195 1.00 92.88 185 THR A N 1
ATOM 1363 C CA . THR A 1 185 ? 13.736 -9.359 -3.450 1.00 92.88 185 THR A CA 1
ATOM 1364 C C . THR A 1 185 ? 13.788 -8.320 -4.561 1.00 92.88 185 THR A C 1
ATOM 1366 O O . THR A 1 185 ? 13.124 -7.292 -4.481 1.00 92.88 185 THR A O 1
ATOM 1369 N N . GLN A 1 186 ? 14.585 -8.585 -5.591 1.00 93.00 186 GLN A N 1
ATOM 1370 C CA . GLN A 1 186 ? 14.695 -7.736 -6.770 1.00 93.00 186 GLN A CA 1
ATOM 1371 C C . GLN A 1 186 ? 14.822 -8.603 -8.013 1.00 93.00 186 GLN A C 1
ATOM 1373 O O . GLN A 1 186 ? 15.474 -9.655 -8.002 1.00 93.00 186 GLN A O 1
ATOM 1378 N N . SER A 1 187 ? 14.196 -8.175 -9.102 1.00 89.75 187 SER A N 1
ATOM 1379 C CA . SER A 1 187 ? 14.313 -8.869 -10.374 1.00 89.75 187 SER A CA 1
ATOM 1380 C C . SER A 1 187 ? 14.043 -7.913 -11.523 1.00 89.75 187 SER A C 1
ATOM 1382 O O . SER A 1 187 ? 12.888 -7.668 -11.887 1.00 89.75 187 SER A O 1
ATOM 1384 N N . GLN A 1 188 ? 15.136 -7.430 -12.121 1.00 85.94 188 GLN A N 1
ATOM 1385 C CA . GLN A 1 188 ? 15.085 -6.515 -13.255 1.00 85.94 188 GLN A CA 1
ATOM 1386 C C . GLN A 1 188 ? 14.126 -7.022 -14.336 1.00 85.94 188 GLN A C 1
ATOM 1388 O O . GLN A 1 188 ? 14.155 -8.201 -14.708 1.00 85.94 188 GLN A O 1
ATOM 1393 N N . GLN A 1 189 ? 13.261 -6.136 -14.831 1.00 82.56 189 GLN A N 1
ATOM 1394 C CA . GLN A 1 189 ? 12.249 -6.403 -15.868 1.00 82.56 189 GLN A CA 1
ATOM 1395 C C . GLN A 1 189 ? 11.171 -7.446 -15.516 1.00 82.56 189 GLN A C 1
ATOM 1397 O O . GLN A 1 189 ? 10.326 -7.810 -16.354 1.00 82.56 189 GLN A O 1
ATOM 1402 N N . ARG A 1 190 ? 11.205 -7.994 -14.298 1.00 90.19 190 ARG A N 1
ATOM 1403 C CA . ARG A 1 190 ? 10.215 -8.948 -13.782 1.00 90.19 190 ARG A CA 1
ATOM 1404 C C . ARG A 1 190 ? 9.390 -8.361 -12.647 1.00 90.19 190 ARG A C 1
ATOM 1406 O O . ARG A 1 190 ? 8.327 -8.919 -12.383 1.00 90.19 190 ARG A O 1
ATOM 1413 N N . MET A 1 191 ? 9.845 -7.278 -12.023 1.00 92.75 191 MET A N 1
ATOM 1414 C CA . MET A 1 191 ? 9.181 -6.560 -10.930 1.00 92.75 191 MET A CA 1
ATOM 1415 C C . MET A 1 191 ? 8.997 -5.064 -11.246 1.00 92.75 191 MET A C 1
ATOM 1417 O O . MET A 1 191 ? 8.958 -4.255 -10.334 1.00 92.75 191 MET A O 1
ATOM 1421 N N . GLU A 1 192 ? 8.852 -4.722 -12.534 1.00 93.75 192 GLU A N 1
ATOM 1422 C CA . GLU A 1 192 ? 8.652 -3.336 -13.007 1.00 93.75 192 GLU A CA 1
ATOM 1423 C C . GLU A 1 192 ? 7.453 -2.661 -12.323 1.00 93.75 192 GLU A C 1
ATOM 1425 O O . GLU A 1 192 ? 7.493 -1.485 -11.993 1.00 93.75 192 GLU A O 1
ATOM 1430 N N . TRP A 1 193 ? 6.370 -3.411 -12.109 1.00 96.50 193 TRP A N 1
ATOM 1431 C CA . TRP A 1 193 ? 5.178 -2.908 -11.440 1.00 96.50 193 TRP A CA 1
ATOM 1432 C C . TRP A 1 193 ? 4.656 -3.964 -10.471 1.00 96.50 193 TRP A C 1
ATOM 1434 O O . TRP A 1 193 ? 3.975 -4.910 -10.876 1.00 96.50 193 TRP A O 1
ATOM 1444 N N . VAL A 1 194 ? 5.068 -3.869 -9.209 1.00 97.44 194 VAL A N 1
ATOM 1445 C CA . VAL A 1 194 ? 4.481 -4.650 -8.114 1.00 97.44 194 VAL A CA 1
ATOM 1446 C C . VAL A 1 194 ? 3.175 -3.978 -7.713 1.00 97.44 194 VAL A C 1
ATOM 1448 O O . VAL A 1 194 ? 3.154 -2.779 -7.462 1.00 97.44 194 VAL A O 1
ATOM 1451 N N . ASP A 1 195 ? 2.112 -4.765 -7.692 1.00 94.94 195 ASP A N 1
ATOM 1452 C CA . ASP A 1 195 ? 0.737 -4.305 -7.523 1.00 94.94 195 ASP A CA 1
ATOM 1453 C C . ASP A 1 195 ? 0.202 -4.969 -6.246 1.00 94.94 195 ASP A C 1
ATOM 1455 O O . ASP A 1 195 ? 0.652 -4.647 -5.153 1.00 94.94 195 ASP A O 1
ATOM 1459 N N . THR A 1 196 ? -0.636 -5.994 -6.354 1.00 95.31 196 THR A N 1
ATOM 1460 C CA . THR A 1 196 ? -1.249 -6.650 -5.198 1.00 95.31 196 THR A CA 1
ATOM 1461 C C . THR A 1 196 ? -0.211 -7.270 -4.259 1.00 95.31 196 THR A C 1
ATOM 1463 O O . THR A 1 196 ? 0.587 -8.106 -4.691 1.00 95.31 196 THR A O 1
ATOM 1466 N N . ILE A 1 197 ? -0.277 -6.942 -2.964 1.00 97.94 197 ILE A N 1
ATOM 1467 C CA . ILE A 1 197 ? 0.548 -7.530 -1.898 1.00 97.94 197 ILE A CA 1
ATOM 1468 C C . ILE A 1 197 ? -0.352 -7.983 -0.746 1.00 97.94 197 ILE A C 1
ATOM 1470 O O . ILE A 1 197 ? -1.200 -7.229 -0.265 1.00 97.94 197 ILE A O 1
ATOM 1474 N N . VAL A 1 198 ? -0.123 -9.207 -0.272 1.00 96.12 198 VAL A N 1
ATOM 1475 C CA . VAL A 1 198 ? -0.649 -9.703 1.001 1.00 96.12 198 VAL A CA 1
ATOM 1476 C C . VAL A 1 198 ? 0.466 -10.358 1.806 1.00 96.12 198 VAL A C 1
ATOM 1478 O O . VAL A 1 198 ? 1.196 -11.213 1.292 1.00 96.12 198 VAL A O 1
ATOM 1481 N N . ALA A 1 199 ? 0.603 -9.962 3.066 1.00 94.56 199 ALA A N 1
ATOM 1482 C CA . ALA A 1 199 ? 1.595 -10.501 3.983 1.00 94.56 199 ALA A CA 1
ATOM 1483 C C . ALA A 1 199 ? 0.962 -10.884 5.320 1.00 94.56 199 ALA A C 1
ATOM 1485 O O . ALA A 1 199 ? 0.218 -10.106 5.907 1.00 94.56 199 ALA A O 1
ATOM 1486 N N . ASP A 1 200 ? 1.291 -12.070 5.827 1.00 91.88 200 ASP A N 1
ATOM 1487 C CA . ASP A 1 200 ? 0.811 -12.521 7.135 1.00 91.88 200 ASP A CA 1
ATOM 1488 C C . ASP A 1 200 ? 1.822 -13.458 7.808 1.00 91.88 200 ASP A C 1
ATOM 1490 O O . ASP A 1 200 ? 2.731 -13.998 7.166 1.00 91.88 200 ASP A O 1
ATOM 1494 N N . LYS A 1 201 ? 1.669 -13.660 9.116 1.00 90.31 201 LYS A N 1
ATOM 1495 C CA . LYS A 1 201 ? 2.430 -14.635 9.898 1.00 90.31 201 LYS A CA 1
ATOM 1496 C C . LYS A 1 201 ? 2.343 -16.004 9.236 1.00 90.31 201 LYS A C 1
ATOM 1498 O O . LYS A 1 201 ? 1.281 -16.460 8.822 1.00 90.31 201 LYS A O 1
ATOM 1503 N N . ASN A 1 202 ? 3.473 -16.688 9.168 1.00 91.25 202 ASN A N 1
ATOM 1504 C CA . ASN A 1 202 ? 3.545 -18.045 8.672 1.00 91.25 202 ASN A CA 1
ATOM 1505 C C . ASN A 1 202 ? 3.001 -19.008 9.739 1.00 91.25 202 ASN A C 1
ATOM 1507 O O . ASN A 1 202 ? 3.679 -19.242 10.741 1.00 91.25 202 ASN A O 1
ATOM 1511 N N . PRO A 1 203 ? 1.824 -19.630 9.538 1.00 85.69 203 PRO A N 1
ATOM 1512 C CA . PRO A 1 203 ? 1.239 -20.509 10.548 1.00 85.69 203 PRO A CA 1
ATOM 1513 C C . PRO A 1 203 ? 2.043 -21.803 10.741 1.00 85.69 203 PRO A C 1
ATOM 1515 O O . PRO A 1 203 ? 1.828 -22.524 11.710 1.00 85.69 203 PRO A O 1
ATOM 1518 N N . GLN A 1 204 ? 2.947 -22.123 9.810 1.00 86.31 204 GLN A N 1
ATOM 1519 C CA . GLN A 1 204 ? 3.769 -23.334 9.843 1.00 86.31 204 GLN A CA 1
ATOM 1520 C C . GLN A 1 204 ? 5.128 -23.119 10.516 1.00 86.31 204 GLN A C 1
ATOM 1522 O O . GLN A 1 204 ? 5.874 -24.082 10.684 1.00 86.31 204 GLN A O 1
ATOM 1527 N N . ASP A 1 205 ? 5.464 -21.884 10.891 1.00 85.62 205 ASP A N 1
ATOM 1528 C CA . ASP A 1 205 ? 6.753 -21.550 11.479 1.00 85.62 205 ASP A CA 1
ATOM 1529 C C . ASP A 1 205 ? 6.589 -20.924 12.865 1.00 85.62 205 ASP A C 1
ATOM 1531 O O . ASP A 1 205 ? 6.211 -19.763 13.019 1.00 85.62 205 ASP A O 1
ATOM 1535 N N . MET A 1 206 ? 6.945 -21.701 13.887 1.00 75.56 206 MET A N 1
ATOM 1536 C CA . MET A 1 206 ? 6.922 -21.262 15.283 1.00 75.56 206 MET A CA 1
ATOM 1537 C C . MET A 1 206 ? 7.967 -20.180 15.593 1.00 75.56 206 MET A C 1
ATOM 1539 O O . MET A 1 206 ? 7.874 -19.544 16.638 1.00 75.56 206 MET A O 1
ATOM 1543 N N . GLN A 1 207 ? 8.955 -19.956 14.718 1.00 77.44 207 GLN A N 1
ATOM 1544 C CA . GLN A 1 207 ? 9.900 -18.839 14.829 1.00 77.44 207 GLN A CA 1
ATOM 1545 C C . GLN A 1 207 ? 9.314 -17.525 14.281 1.00 77.44 207 GLN A C 1
ATOM 1547 O O . GLN A 1 207 ? 9.943 -16.474 14.391 1.00 77.44 207 GLN A O 1
ATOM 1552 N N . GLY A 1 208 ? 8.096 -17.565 13.731 1.00 83.50 208 GLY A N 1
ATOM 1553 C CA . GLY A 1 208 ? 7.318 -16.381 13.395 1.00 83.50 208 GLY A CA 1
ATOM 1554 C C . GLY A 1 208 ? 7.663 -15.734 12.059 1.00 83.50 208 GLY A C 1
ATOM 1555 O O . GLY A 1 208 ? 7.387 -14.548 11.907 1.00 83.50 208 GLY A O 1
ATOM 1556 N N . SER A 1 209 ? 8.246 -16.447 11.085 1.00 90.88 209 SER A N 1
ATOM 1557 C CA . SER A 1 209 ? 8.404 -15.894 9.728 1.00 90.88 209 SER A CA 1
ATOM 1558 C C . SER A 1 209 ? 7.090 -15.357 9.149 1.00 90.88 209 SER A C 1
ATOM 1560 O O . SER A 1 209 ? 5.995 -15.665 9.616 1.00 90.88 209 SER A O 1
ATOM 1562 N N . ILE A 1 210 ? 7.201 -14.538 8.110 1.00 93.12 210 ILE A N 1
ATOM 1563 C CA . ILE A 1 210 ? 6.075 -13.958 7.379 1.00 93.12 210 ILE A CA 1
ATOM 1564 C C . ILE A 1 210 ? 6.007 -14.618 6.006 1.00 93.12 210 ILE A C 1
ATOM 1566 O O . ILE A 1 210 ? 7.033 -14.821 5.357 1.00 93.12 210 ILE A O 1
ATOM 1570 N N . VAL A 1 211 ? 4.808 -14.953 5.545 1.00 95.25 211 VAL A N 1
ATOM 1571 C CA . VAL A 1 211 ? 4.562 -15.349 4.156 1.00 95.25 211 VAL A CA 1
ATOM 1572 C C . VAL A 1 211 ? 4.034 -14.138 3.411 1.00 95.25 211 VAL A C 1
ATOM 1574 O O . VAL A 1 211 ? 3.050 -13.539 3.830 1.00 95.25 211 VAL A O 1
ATOM 1577 N N . VAL A 1 212 ? 4.667 -13.812 2.289 1.00 96.56 212 VAL A N 1
ATOM 1578 C CA . VAL A 1 212 ? 4.233 -12.731 1.403 1.00 96.56 212 VAL A CA 1
ATOM 1579 C C . VAL A 1 212 ? 3.833 -13.332 0.064 1.00 96.56 212 VAL A C 1
ATOM 1581 O O . VAL A 1 212 ? 4.625 -14.045 -0.563 1.00 96.56 212 VAL A O 1
ATOM 1584 N N . TYR A 1 213 ? 2.616 -13.037 -0.380 1.00 97.44 213 TYR A N 1
ATOM 1585 C CA . TYR A 1 213 ? 2.195 -13.223 -1.763 1.00 97.44 213 TYR A CA 1
ATOM 1586 C C . TYR A 1 213 ? 2.101 -11.861 -2.424 1.00 97.44 213 TYR A C 1
ATOM 1588 O O . TYR A 1 213 ? 1.576 -10.917 -1.839 1.00 97.44 213 TYR A O 1
ATOM 1596 N N . PHE A 1 214 ? 2.596 -11.764 -3.648 1.00 97.62 214 PHE A N 1
ATOM 1597 C CA . PHE A 1 214 ? 2.468 -10.531 -4.406 1.00 97.62 214 PHE A CA 1
ATOM 1598 C C . PHE A 1 214 ? 2.399 -10.795 -5.900 1.00 97.62 214 PHE A C 1
ATOM 1600 O O . PHE A 1 214 ? 2.856 -11.835 -6.389 1.00 97.62 214 PHE A O 1
ATOM 1607 N N . THR A 1 215 ? 1.831 -9.849 -6.634 1.00 97.94 215 THR A N 1
ATOM 1608 C CA . THR A 1 215 ? 1.857 -9.855 -8.091 1.00 97.94 215 THR A CA 1
ATOM 1609 C C . THR A 1 215 ? 2.883 -8.857 -8.596 1.00 97.94 215 THR A C 1
ATOM 1611 O O . THR A 1 215 ? 3.202 -7.858 -7.956 1.00 97.94 215 THR A O 1
ATOM 1614 N N . SER A 1 216 ? 3.440 -9.149 -9.763 1.00 97.12 216 SER A N 1
ATOM 1615 C CA . SER A 1 216 ? 4.149 -8.135 -10.525 1.00 97.12 216 SER A CA 1
ATOM 1616 C C . SER A 1 216 ? 3.790 -8.240 -11.990 1.00 97.12 216 SER A C 1
ATOM 1618 O O . SER A 1 216 ? 3.549 -9.328 -12.530 1.00 97.12 216 SER A O 1
ATOM 1620 N N . ASN A 1 217 ? 3.758 -7.098 -12.651 1.00 96.38 217 ASN A N 1
ATOM 1621 C CA . ASN A 1 217 ? 3.400 -7.013 -14.046 1.00 96.38 217 ASN A CA 1
ATOM 1622 C C . ASN A 1 217 ? 4.274 -5.982 -14.775 1.00 96.38 217 ASN A C 1
ATOM 1624 O O . ASN A 1 217 ? 5.259 -5.473 -14.239 1.00 96.38 217 ASN A O 1
ATOM 1628 N N . ARG A 1 218 ? 3.967 -5.762 -16.053 1.00 94.50 218 ARG A N 1
ATOM 1629 C CA . ARG A 1 218 ? 4.649 -4.795 -16.921 1.00 94.50 218 ARG A CA 1
ATOM 1630 C C . ARG A 1 218 ? 3.679 -3.703 -17.382 1.00 94.50 218 ARG A C 1
ATOM 1632 O O . ARG A 1 218 ? 3.677 -3.346 -18.562 1.00 94.50 218 ARG A O 1
ATOM 1639 N N . LEU A 1 219 ? 2.823 -3.208 -16.483 1.00 93.75 219 LEU A N 1
ATOM 1640 C CA . LEU A 1 219 ? 1.816 -2.176 -16.761 1.00 93.75 219 LEU A CA 1
ATOM 1641 C C . LEU A 1 219 ? 2.386 -0.965 -17.519 1.00 93.75 219 LEU A C 1
ATOM 1643 O O . LEU A 1 219 ? 1.763 -0.579 -18.511 1.00 93.75 219 LEU A O 1
ATOM 1647 N N . PRO A 1 220 ? 3.588 -0.436 -17.202 1.00 91.56 220 PRO A N 1
ATOM 1648 C CA . PRO A 1 220 ? 4.186 0.656 -17.975 1.00 91.56 220 PRO A CA 1
ATOM 1649 C C . PRO A 1 220 ? 4.324 0.355 -19.476 1.00 91.56 220 PRO A C 1
ATOM 1651 O O . PRO A 1 220 ? 4.186 1.239 -20.323 1.00 91.56 220 PRO A O 1
ATOM 1654 N N . ARG A 1 221 ? 4.538 -0.911 -19.847 1.00 92.12 221 ARG A N 1
ATOM 1655 C CA . ARG A 1 221 ? 4.608 -1.337 -21.253 1.00 92.12 221 ARG A CA 1
ATOM 1656 C C . ARG A 1 221 ? 3.236 -1.443 -21.897 1.00 92.12 221 ARG A C 1
ATOM 1658 O O . ARG A 1 221 ? 3.101 -1.182 -23.088 1.00 92.12 221 ARG A O 1
ATOM 1665 N N . TYR A 1 222 ? 2.223 -1.829 -21.126 1.00 92.88 222 TYR A N 1
ATOM 1666 C CA . TYR A 1 222 ? 0.845 -1.876 -21.609 1.00 92.88 222 TYR A CA 1
ATOM 1667 C C . TYR A 1 222 ? 0.358 -0.468 -21.960 1.00 92.88 222 TYR A C 1
ATOM 1669 O O . TYR A 1 222 ? -0.076 -0.232 -23.084 1.00 92.88 222 TYR A O 1
ATOM 1677 N N . VAL A 1 223 ? 0.529 0.487 -21.040 1.00 89.38 223 VAL A N 1
ATOM 1678 C CA . VAL A 1 223 ? 0.064 1.873 -21.226 1.00 89.38 223 VAL A CA 1
ATOM 1679 C C . VAL A 1 223 ? 0.816 2.617 -22.333 1.00 89.38 223 VAL A C 1
ATOM 1681 O O . VAL A 1 223 ? 0.261 3.514 -22.960 1.00 89.38 223 VAL A O 1
ATOM 1684 N N . THR A 1 224 ? 2.062 2.226 -22.617 1.00 89.88 224 THR A N 1
ATOM 1685 C CA . THR A 1 224 ? 2.871 2.782 -23.718 1.00 89.88 224 THR A CA 1
ATOM 1686 C C . THR A 1 224 ? 2.735 2.010 -25.032 1.00 89.88 224 THR A C 1
ATOM 1688 O O . THR A 1 224 ? 3.480 2.286 -25.970 1.00 89.88 224 THR A O 1
ATOM 1691 N N . TRP A 1 225 ? 1.814 1.042 -25.122 1.00 92.94 225 TRP A N 1
ATOM 1692 C CA . TRP A 1 225 ? 1.614 0.201 -26.313 1.00 92.94 225 TRP A CA 1
ATOM 1693 C C . TRP A 1 225 ? 2.877 -0.558 -26.761 1.00 92.94 225 TRP A C 1
ATOM 1695 O O . TRP A 1 225 ? 3.044 -0.879 -27.936 1.00 92.94 225 TRP A O 1
ATOM 1705 N N . SER A 1 226 ? 3.775 -0.859 -25.821 1.00 92.12 226 SER A N 1
ATOM 1706 C CA . SER A 1 226 ? 5.067 -1.519 -26.058 1.00 92.12 226 SER A CA 1
ATOM 1707 C C . SER A 1 226 ? 5.161 -2.923 -25.444 1.00 92.12 226 SER A C 1
ATOM 1709 O O . SER A 1 226 ? 6.223 -3.552 -25.459 1.00 92.12 226 SER A O 1
ATOM 1711 N N . MET A 1 227 ? 4.059 -3.428 -24.881 1.00 94.69 227 MET A N 1
ATOM 1712 C CA . MET A 1 227 ? 3.990 -4.761 -24.288 1.00 94.69 227 MET A CA 1
ATOM 1713 C C . MET A 1 227 ? 4.100 -5.854 -25.360 1.00 94.69 227 MET A C 1
ATOM 1715 O O . MET A 1 227 ? 3.354 -5.872 -26.335 1.00 94.69 227 MET A O 1
ATOM 1719 N N . ASP A 1 228 ? 5.019 -6.798 -25.148 1.00 94.69 228 ASP A N 1
ATOM 1720 C CA . ASP A 1 228 ? 5.177 -7.973 -26.004 1.00 94.69 228 ASP A CA 1
ATOM 1721 C C . ASP A 1 228 ? 4.198 -9.077 -25.587 1.00 94.69 228 ASP A C 1
ATOM 1723 O O . ASP A 1 228 ? 4.359 -9.694 -24.534 1.00 94.69 228 ASP A O 1
ATOM 1727 N N . PHE A 1 229 ? 3.203 -9.352 -26.427 1.00 96.06 229 PHE A N 1
ATOM 1728 C CA . PHE A 1 229 ? 2.232 -10.430 -26.212 1.00 96.06 229 PHE A CA 1
ATOM 1729 C C . PHE A 1 229 ? 2.609 -11.756 -26.892 1.00 96.06 229 PHE A C 1
ATOM 1731 O O . PHE A 1 229 ? 1.902 -12.743 -26.715 1.00 96.06 229 PHE A O 1
ATOM 1738 N N . SER A 1 230 ? 3.720 -11.818 -27.635 1.00 95.50 230 SER A N 1
ATOM 1739 C CA . SER A 1 230 ? 4.192 -13.063 -28.267 1.00 95.50 230 SER A CA 1
ATOM 1740 C C . SER A 1 230 ? 4.820 -14.045 -27.273 1.00 95.50 230 SER A C 1
ATOM 1742 O O . SER A 1 230 ? 4.957 -15.229 -27.569 1.00 95.50 230 SER A O 1
ATOM 1744 N N . GLY A 1 231 ? 5.233 -13.548 -26.101 1.00 89.19 231 GLY A N 1
ATOM 1745 C CA . GLY A 1 231 ? 5.996 -14.302 -25.106 1.00 89.19 231 GLY A CA 1
ATOM 1746 C C . GLY A 1 231 ? 7.510 -14.307 -25.348 1.00 89.19 231 GLY A C 1
ATOM 1747 O O . GLY A 1 231 ? 8.245 -14.838 -24.514 1.00 89.19 231 GLY A O 1
ATOM 1748 N N . GLY A 1 232 ? 8.000 -13.677 -26.423 1.00 91.12 232 GLY A N 1
ATOM 1749 C CA . GLY A 1 232 ? 9.429 -13.594 -26.750 1.00 91.12 232 GLY A CA 1
ATOM 1750 C C . GLY A 1 232 ? 10.286 -12.934 -25.662 1.00 91.12 232 GLY A C 1
ATOM 1751 O O . GLY A 1 232 ? 11.470 -13.241 -25.537 1.00 91.12 232 GLY A O 1
ATOM 1752 N N . ARG A 1 233 ? 9.690 -12.074 -24.826 1.00 87.94 233 ARG A N 1
ATOM 1753 C CA . ARG A 1 233 ? 10.330 -11.427 -23.661 1.00 87.94 233 ARG A CA 1
ATOM 1754 C C . ARG A 1 233 ? 9.903 -12.012 -22.307 1.00 87.94 233 ARG A C 1
ATOM 1756 O O . ARG A 1 233 ? 10.040 -11.351 -21.269 1.00 87.94 233 ARG A O 1
ATOM 1763 N N . GLY A 1 234 ? 9.369 -13.232 -22.302 1.00 91.25 234 GLY A N 1
ATOM 1764 C CA . GLY A 1 234 ? 8.819 -13.897 -21.118 1.00 91.25 234 GLY A CA 1
ATOM 1765 C C . GLY A 1 234 ? 7.489 -13.301 -20.644 1.00 91.25 234 GLY A C 1
ATOM 1766 O O . GLY A 1 234 ? 6.954 -12.376 -21.249 1.00 91.25 234 GLY A O 1
ATOM 1767 N N . SER A 1 235 ? 6.954 -13.829 -19.539 1.00 94.50 235 SER A N 1
ATOM 1768 C CA . SER A 1 235 ? 5.618 -13.473 -19.037 1.00 94.50 235 SER A CA 1
ATOM 1769 C C . SER A 1 235 ? 5.462 -11.980 -18.720 1.00 94.50 235 SER A C 1
ATOM 1771 O O . SER A 1 235 ? 6.367 -11.353 -18.165 1.00 94.50 235 SER A O 1
ATOM 1773 N N . ASN A 1 236 ? 4.288 -11.414 -19.007 1.00 95.81 236 ASN A N 1
ATOM 1774 C CA . ASN A 1 236 ? 3.966 -10.025 -18.649 1.00 95.81 236 ASN A CA 1
ATOM 1775 C C . ASN A 1 236 ? 3.406 -9.878 -17.236 1.00 95.81 236 ASN A C 1
ATOM 1777 O O . ASN A 1 236 ? 3.530 -8.805 -16.661 1.00 95.81 236 ASN A O 1
ATOM 1781 N N . MET A 1 237 ? 2.830 -10.943 -16.679 1.00 96.19 237 MET A N 1
ATOM 1782 C CA . MET A 1 237 ? 2.236 -10.977 -15.342 1.00 96.19 237 MET A CA 1
ATOM 1783 C C . MET A 1 237 ? 2.795 -12.167 -14.569 1.00 96.19 237 MET A C 1
ATOM 1785 O O . MET A 1 237 ? 3.096 -13.213 -15.157 1.00 96.19 237 MET A O 1
ATOM 1789 N N . ARG A 1 238 ? 2.983 -11.994 -13.263 1.00 96.62 238 ARG A N 1
ATOM 1790 C CA . ARG A 1 238 ? 3.576 -12.985 -12.363 1.00 96.62 238 ARG A CA 1
ATOM 1791 C C . ARG A 1 238 ? 2.873 -12.948 -11.015 1.00 96.62 238 ARG A C 1
ATOM 1793 O O . ARG A 1 238 ? 2.493 -11.882 -10.545 1.00 96.62 238 ARG A O 1
ATOM 1800 N N . VAL A 1 239 ? 2.772 -14.119 -10.398 1.00 97.50 239 VAL A N 1
ATOM 1801 C CA . VAL A 1 239 ? 2.370 -14.297 -9.002 1.00 97.50 239 VAL A CA 1
ATOM 1802 C C . VAL A 1 239 ? 3.551 -14.912 -8.272 1.00 97.50 239 VAL A C 1
ATOM 1804 O O . VAL A 1 239 ? 4.152 -15.876 -8.754 1.00 97.50 239 VAL A O 1
ATOM 1807 N N . TRP A 1 240 ? 3.888 -14.346 -7.126 1.00 97.00 240 TRP A N 1
ATOM 1808 C CA . TRP A 1 240 ? 5.027 -14.735 -6.317 1.00 97.00 240 TRP A CA 1
ATOM 1809 C C . TRP A 1 240 ? 4.567 -15.162 -4.931 1.00 97.00 240 TRP A C 1
ATOM 1811 O O . TRP A 1 240 ? 3.549 -14.700 -4.419 1.00 97.00 240 TRP A O 1
ATOM 1821 N N . LYS A 1 241 ? 5.361 -16.040 -4.322 1.00 95.69 241 LYS A N 1
ATOM 1822 C CA . LYS A 1 241 ? 5.276 -16.403 -2.912 1.00 95.69 241 LYS A CA 1
ATOM 1823 C C . LYS A 1 241 ? 6.685 -16.374 -2.348 1.00 95.69 241 LYS A C 1
ATOM 1825 O O . LYS A 1 241 ? 7.583 -16.979 -2.935 1.00 95.69 241 LYS A O 1
ATOM 1830 N N . MET A 1 242 ? 6.868 -15.734 -1.205 1.00 94.12 242 MET A N 1
ATOM 1831 C CA . MET A 1 242 ? 8.122 -15.778 -0.464 1.00 94.12 242 MET A CA 1
ATOM 1832 C C . MET A 1 242 ? 7.877 -15.960 1.031 1.00 94.12 242 MET A C 1
ATOM 1834 O O . MET A 1 242 ? 6.825 -15.592 1.549 1.00 94.12 242 MET A O 1
ATOM 1838 N N . VAL A 1 243 ? 8.861 -16.541 1.713 1.00 93.88 243 VAL A N 1
ATOM 1839 C CA . VAL A 1 243 ? 8.912 -16.600 3.175 1.00 93.88 243 VAL A CA 1
ATOM 1840 C C . VAL A 1 243 ? 10.015 -15.651 3.620 1.00 93.88 243 VAL A C 1
ATOM 1842 O O . VAL A 1 243 ? 11.158 -15.791 3.186 1.00 93.88 243 VAL A O 1
ATOM 1845 N N . VAL A 1 244 ? 9.660 -14.680 4.451 1.00 90.50 244 VAL A N 1
ATOM 1846 C CA . VAL A 1 244 ? 10.565 -13.696 5.043 1.00 90.50 244 VAL A CA 1
ATOM 1847 C C . VAL A 1 244 ? 10.819 -14.125 6.488 1.00 90.50 244 VAL A C 1
ATOM 1849 O O . VAL A 1 244 ? 9.892 -14.081 7.300 1.00 90.50 244 VAL A O 1
ATOM 1852 N N . PRO A 1 245 ? 12.033 -14.576 6.842 1.00 85.00 245 PRO A N 1
ATOM 1853 C CA . PRO A 1 245 ? 12.372 -14.842 8.235 1.00 85.00 245 PRO A CA 1
ATOM 1854 C C . PRO A 1 245 ? 12.198 -13.571 9.072 1.00 85.00 245 PRO A C 1
ATOM 1856 O O . PRO A 1 245 ? 12.580 -12.490 8.620 1.00 85.00 245 PRO A O 1
ATOM 1859 N N . ARG A 1 246 ? 11.674 -13.680 10.299 1.00 79.25 246 ARG A N 1
ATOM 1860 C CA . ARG A 1 246 ? 11.825 -12.579 11.261 1.00 79.25 246 ARG A CA 1
ATOM 1861 C C . ARG A 1 246 ? 13.307 -12.437 11.589 1.00 79.25 246 ARG A C 1
ATOM 1863 O O . ARG A 1 246 ? 14.025 -13.437 11.657 1.00 79.25 246 ARG A O 1
ATOM 1870 N N . ALA A 1 247 ? 13.770 -11.200 11.750 1.00 63.81 247 ALA A N 1
ATOM 1871 C CA . ALA A 1 247 ? 15.124 -10.961 12.215 1.00 63.81 247 ALA A CA 1
ATOM 1872 C C . ALA A 1 247 ? 15.287 -11.674 13.562 1.00 63.81 247 ALA A C 1
ATOM 1874 O O . ALA A 1 247 ? 14.616 -11.336 14.529 1.00 63.81 247 ALA A O 1
ATOM 1875 N N . SER A 1 248 ? 16.137 -12.697 13.617 1.00 47.41 248 SER A N 1
ATOM 1876 C CA . SER A 1 248 ? 16.609 -13.204 14.896 1.00 47.41 248 SER A CA 1
ATOM 1877 C C . SER A 1 248 ? 17.547 -12.149 15.462 1.00 47.41 248 SER A C 1
ATOM 1879 O O . SER A 1 248 ? 18.487 -11.768 14.752 1.00 47.41 248 SER A O 1
ATOM 1881 N N . SER A 1 249 ? 17.355 -11.732 16.714 1.00 38.72 249 SER A N 1
ATOM 1882 C CA . SER A 1 249 ? 18.409 -11.054 17.469 1.00 38.72 249 SER A CA 1
ATOM 1883 C C . SER A 1 249 ? 19.744 -11.755 17.176 1.00 38.72 249 SER A C 1
ATOM 1885 O O . SER A 1 249 ? 19.813 -12.989 17.301 1.00 38.72 249 SER A O 1
ATOM 1887 N N . PRO A 1 250 ? 20.793 -11.054 16.700 1.00 37.00 250 PRO A N 1
ATOM 1888 C CA . PRO A 1 250 ? 22.067 -11.704 16.463 1.00 37.00 250 PRO A CA 1
ATOM 1889 C C . PRO A 1 250 ? 22.502 -12.291 17.801 1.00 37.00 250 PRO A C 1
ATOM 1891 O O . PRO A 1 250 ? 22.808 -11.553 18.734 1.00 37.00 250 PRO A O 1
ATOM 1894 N N . ARG A 1 251 ? 22.508 -13.627 17.926 1.00 33.00 251 ARG A N 1
ATOM 1895 C CA . ARG A 1 251 ? 23.194 -14.285 19.041 1.00 33.00 251 ARG A CA 1
ATOM 1896 C C . ARG A 1 251 ? 24.582 -13.675 19.064 1.00 33.00 251 ARG A C 1
ATOM 1898 O O . ARG A 1 251 ? 25.324 -13.877 18.099 1.00 33.00 251 ARG A O 1
ATOM 1905 N N . SER A 1 252 ? 24.899 -12.926 20.123 1.00 30.22 252 SER A N 1
ATOM 1906 C CA . SER A 1 252 ? 26.221 -12.343 20.312 1.00 30.22 252 SER A CA 1
ATOM 1907 C C . SER A 1 252 ? 27.245 -13.403 19.929 1.00 30.22 252 SER A C 1
ATOM 1909 O O . SER A 1 252 ? 27.186 -14.511 20.487 1.00 30.22 252 SER A O 1
ATOM 1911 N N . PRO A 1 253 ? 28.122 -13.146 18.942 1.00 34.50 253 PRO A N 1
ATOM 19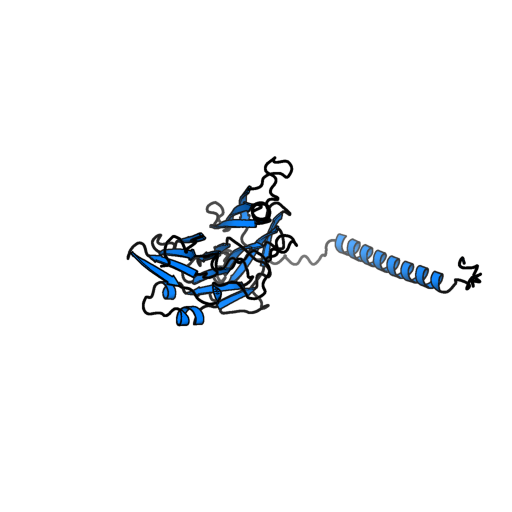12 C CA . PRO A 1 253 ? 29.140 -14.114 18.608 1.00 34.50 253 PRO A CA 1
ATOM 1913 C C . PRO A 1 253 ? 29.896 -14.371 19.904 1.00 34.50 253 PRO A C 1
ATOM 1915 O O . PRO A 1 253 ? 30.387 -13.432 20.534 1.00 34.50 253 PRO A O 1
ATOM 1918 N N . LYS A 1 254 ? 29.942 -15.635 20.350 1.00 33.56 254 LYS A N 1
ATOM 1919 C CA . LYS A 1 254 ? 30.914 -16.027 21.373 1.00 33.56 254 LYS A CA 1
ATOM 1920 C C . LYS A 1 254 ? 32.238 -15.461 20.884 1.00 33.56 254 LYS A C 1
ATOM 1922 O O . LYS A 1 254 ? 32.638 -15.781 19.766 1.00 33.56 254 LYS A O 1
ATOM 1927 N N . SER A 1 255 ? 32.854 -14.585 21.671 1.00 37.12 255 SER A N 1
ATOM 1928 C CA . SER A 1 255 ? 34.129 -13.965 21.343 1.00 37.12 255 SER A CA 1
ATOM 1929 C C . SER A 1 255 ? 35.192 -15.054 21.212 1.00 37.12 255 SER A C 1
ATOM 1931 O O . SER A 1 255 ? 35.898 -15.404 22.153 1.00 37.12 255 SER A O 1
ATOM 1933 N N . SER A 1 256 ? 35.312 -15.647 20.028 1.00 46.06 256 SER A N 1
ATOM 1934 C CA . SER A 1 256 ? 36.511 -16.373 19.664 1.00 46.06 256 SER A CA 1
ATOM 1935 C C . SER A 1 256 ? 37.518 -15.311 19.251 1.00 46.06 256 SER A C 1
ATOM 1937 O O . SER A 1 256 ? 37.443 -14.779 18.147 1.00 46.06 256 SER A O 1
ATOM 1939 N N . ASN A 1 257 ? 38.448 -14.995 20.150 1.00 47.84 257 ASN A N 1
ATOM 1940 C CA . ASN A 1 257 ? 39.545 -14.036 19.962 1.00 47.84 257 ASN A CA 1
ATOM 1941 C C . ASN A 1 257 ? 40.541 -14.397 18.839 1.00 47.84 257 ASN A C 1
ATOM 1943 O O . ASN A 1 257 ? 41.652 -13.880 18.814 1.00 47.84 257 ASN A O 1
ATOM 1947 N N . ASN A 1 258 ? 40.162 -15.242 17.884 1.00 53.88 258 ASN A N 1
ATOM 1948 C CA . ASN A 1 258 ? 41.000 -15.615 16.760 1.00 53.88 258 ASN A CA 1
ATOM 1949 C C . ASN A 1 258 ? 40.280 -15.221 15.473 1.00 53.88 258 ASN A C 1
ATOM 1951 O O . ASN A 1 258 ? 39.382 -15.928 15.013 1.00 53.88 258 ASN A O 1
ATOM 1955 N N . ALA A 1 259 ? 40.681 -14.089 14.890 1.00 49.66 259 ALA A N 1
ATOM 1956 C CA . ALA A 1 259 ? 40.330 -13.785 13.512 1.00 49.66 259 ALA A CA 1
ATOM 1957 C C . ALA A 1 259 ? 40.778 -14.966 12.628 1.00 49.66 259 ALA A C 1
ATOM 1959 O O . ALA A 1 259 ? 41.908 -15.445 12.777 1.00 49.66 259 ALA A O 1
ATOM 1960 N N . PRO A 1 260 ? 39.920 -15.476 11.734 1.00 61.28 260 PRO A N 1
ATOM 1961 C CA . PRO A 1 260 ? 40.279 -16.606 10.895 1.00 61.28 260 PRO A CA 1
ATOM 1962 C C . PRO A 1 260 ? 41.469 -16.238 9.994 1.00 61.28 260 PRO A C 1
ATOM 1964 O O . PRO A 1 260 ? 41.602 -15.111 9.519 1.00 61.28 260 PRO A O 1
ATOM 1967 N N . THR A 1 261 ? 42.376 -17.183 9.761 1.00 58.91 261 THR A N 1
ATOM 1968 C CA . THR A 1 261 ? 43.673 -16.947 9.093 1.00 58.91 261 THR A CA 1
ATOM 1969 C C . THR A 1 261 ? 43.562 -16.340 7.687 1.00 58.91 261 THR A C 1
ATOM 1971 O O . THR A 1 261 ? 44.490 -15.672 7.232 1.00 58.91 261 THR A O 1
ATOM 1974 N N . TRP A 1 262 ? 42.414 -16.483 7.017 1.00 58.72 262 TRP A N 1
ATOM 1975 C CA . TRP A 1 262 ? 42.153 -15.867 5.713 1.00 58.72 262 TRP A CA 1
ATOM 1976 C C . TRP A 1 262 ? 42.043 -14.334 5.769 1.00 58.72 262 TRP A C 1
ATOM 1978 O O . TRP A 1 262 ? 42.361 -13.672 4.784 1.00 58.72 262 TRP A O 1
ATOM 1988 N N . THR A 1 263 ? 41.661 -13.747 6.909 1.00 61.44 263 THR A N 1
ATOM 1989 C CA . THR A 1 263 ? 41.514 -12.284 7.041 1.00 61.44 263 THR A CA 1
ATOM 1990 C C . THR A 1 263 ? 42.856 -11.563 6.876 1.00 61.44 263 THR A C 1
ATOM 1992 O O . THR A 1 263 ? 42.934 -10.526 6.222 1.00 61.44 263 THR A O 1
ATOM 1995 N N . VAL A 1 264 ? 43.941 -12.155 7.390 1.00 65.06 264 VAL A N 1
ATOM 1996 C CA . VAL A 1 264 ? 45.312 -11.643 7.209 1.00 65.06 264 VAL A CA 1
ATOM 1997 C C . VAL A 1 264 ? 45.746 -11.754 5.745 1.00 65.06 264 VAL A C 1
ATOM 1999 O O . VAL A 1 264 ? 46.359 -10.830 5.215 1.00 65.06 264 VAL A O 1
ATOM 2002 N N . ALA A 1 265 ? 45.377 -12.845 5.065 1.00 66.56 265 ALA A N 1
ATOM 2003 C CA . ALA A 1 265 ? 45.679 -13.033 3.649 1.00 66.56 265 ALA A CA 1
ATOM 2004 C C . ALA A 1 265 ? 44.960 -11.997 2.767 1.00 66.56 265 ALA A C 1
ATOM 2006 O O . ALA A 1 265 ? 45.589 -11.388 1.904 1.00 66.56 265 ALA A O 1
ATOM 2007 N N . VAL A 1 266 ? 43.674 -11.722 3.016 1.00 73.50 266 VAL A N 1
ATOM 2008 C CA . VAL A 1 266 ? 42.913 -10.700 2.272 1.00 73.50 266 VAL A CA 1
ATOM 2009 C C . VAL A 1 266 ? 43.511 -9.308 2.478 1.00 73.50 266 VAL A C 1
ATOM 2011 O O . VAL A 1 266 ? 43.752 -8.597 1.502 1.00 73.50 266 VAL A O 1
ATOM 2014 N N . MET A 1 267 ? 43.839 -8.944 3.720 1.00 72.00 267 MET A N 1
ATOM 2015 C CA . MET A 1 267 ? 44.456 -7.649 4.036 1.00 72.00 267 MET A CA 1
ATOM 2016 C C . MET A 1 267 ? 45.836 -7.488 3.380 1.00 72.00 267 MET A C 1
ATOM 2018 O O . MET A 1 267 ? 46.130 -6.432 2.819 1.00 72.00 267 MET A O 1
ATOM 2022 N N . ALA A 1 268 ? 46.659 -8.541 3.370 1.00 72.75 268 ALA A N 1
ATOM 2023 C CA . ALA A 1 268 ? 47.951 -8.533 2.682 1.00 72.75 268 ALA A CA 1
ATOM 2024 C C . ALA A 1 268 ? 47.798 -8.386 1.157 1.00 72.75 268 ALA A C 1
ATOM 2026 O O . ALA A 1 268 ? 48.560 -7.655 0.523 1.00 72.75 268 ALA A O 1
ATOM 2027 N N . THR A 1 269 ? 46.783 -9.027 0.570 1.00 76.88 269 THR A N 1
ATOM 2028 C CA . THR A 1 269 ? 46.513 -8.955 -0.876 1.00 76.88 269 THR A CA 1
ATOM 2029 C C . THR A 1 269 ? 46.042 -7.557 -1.289 1.00 76.88 269 THR A C 1
ATOM 2031 O O . THR A 1 269 ? 46.514 -7.010 -2.286 1.00 76.88 269 THR A O 1
ATOM 2034 N N . LEU A 1 270 ? 45.167 -6.934 -0.491 1.00 77.06 270 LEU A N 1
ATOM 2035 C CA . LEU A 1 270 ? 44.703 -5.559 -0.713 1.00 77.06 270 LEU A CA 1
ATOM 2036 C C . LEU A 1 270 ? 45.842 -4.539 -0.574 1.00 77.06 270 LEU A C 1
ATOM 2038 O O . LEU A 1 270 ? 45.957 -3.632 -1.400 1.00 77.06 270 LEU A O 1
ATOM 2042 N N . ALA A 1 271 ? 46.727 -4.715 0.411 1.00 81.81 271 ALA A N 1
ATOM 2043 C CA . ALA A 1 271 ? 47.906 -3.867 0.575 1.00 81.81 271 ALA A CA 1
ATOM 2044 C C . ALA A 1 271 ? 48.879 -3.985 -0.615 1.00 81.81 271 ALA A C 1
ATOM 2046 O O . ALA A 1 271 ? 49.401 -2.975 -1.090 1.00 81.81 271 ALA A O 1
ATOM 2047 N N . ALA A 1 272 ? 49.080 -5.197 -1.144 1.00 84.00 272 ALA A N 1
ATOM 2048 C CA . ALA A 1 272 ? 49.919 -5.426 -2.321 1.00 84.00 272 ALA A CA 1
ATOM 2049 C C . ALA A 1 272 ? 49.334 -4.788 -3.596 1.00 84.00 272 ALA A C 1
ATOM 2051 O O . ALA A 1 272 ? 50.069 -4.165 -4.365 1.00 84.00 272 ALA A O 1
ATOM 2052 N N . LEU A 1 273 ? 48.013 -4.877 -3.799 1.00 82.50 273 LEU A N 1
ATOM 2053 C CA . LEU A 1 273 ? 47.322 -4.224 -4.919 1.00 82.50 273 LEU A CA 1
ATOM 2054 C C . LEU A 1 273 ? 47.427 -2.696 -4.847 1.00 82.50 273 LEU A C 1
ATOM 2056 O O . LEU A 1 273 ? 47.693 -2.046 -5.860 1.00 82.50 273 LEU A O 1
ATOM 2060 N N . LEU A 1 274 ? 47.284 -2.122 -3.650 1.00 84.25 274 LEU A N 1
ATOM 2061 C CA . LEU A 1 274 ? 47.440 -0.684 -3.443 1.00 84.25 274 LEU A CA 1
ATOM 2062 C C . LEU A 1 274 ? 48.876 -0.223 -3.738 1.00 84.25 274 LEU A C 1
ATOM 2064 O O . LEU A 1 274 ? 49.076 0.780 -4.423 1.00 84.25 274 LEU A O 1
ATOM 2068 N N . ALA A 1 275 ? 49.882 -0.980 -3.291 1.00 86.62 275 ALA A N 1
ATOM 2069 C CA . ALA A 1 275 ? 51.283 -0.690 -3.591 1.00 86.62 275 ALA A CA 1
ATOM 2070 C C . ALA A 1 275 ? 51.582 -0.759 -5.102 1.00 86.62 275 ALA A C 1
ATOM 2072 O O . ALA A 1 275 ? 52.279 0.109 -5.632 1.00 86.62 275 ALA A O 1
ATOM 2073 N N . ALA A 1 276 ? 51.010 -1.738 -5.812 1.00 85.50 276 ALA A N 1
ATOM 2074 C CA . ALA A 1 276 ? 51.148 -1.867 -7.263 1.00 85.50 276 ALA A CA 1
ATOM 2075 C C . ALA A 1 276 ? 50.509 -0.689 -8.020 1.00 85.50 276 ALA A C 1
ATOM 2077 O O . ALA A 1 276 ? 51.112 -0.162 -8.957 1.00 85.50 276 ALA A O 1
ATOM 2078 N N . LEU A 1 277 ? 49.334 -0.220 -7.584 1.00 84.94 277 LEU A N 1
ATOM 2079 C CA . LEU A 1 277 ? 48.671 0.960 -8.153 1.00 84.94 277 LEU A CA 1
ATOM 2080 C C . LEU A 1 277 ? 49.492 2.239 -7.949 1.00 84.94 277 LEU A C 1
ATOM 2082 O O . LEU A 1 277 ? 49.643 3.032 -8.881 1.00 84.94 277 LEU A O 1
ATOM 2086 N N . ILE A 1 278 ? 50.078 2.419 -6.762 1.00 87.44 278 ILE A N 1
ATOM 2087 C CA . ILE A 1 278 ? 50.955 3.562 -6.465 1.00 87.44 278 ILE A CA 1
ATOM 2088 C C . ILE A 1 278 ? 52.220 3.511 -7.332 1.00 87.44 278 ILE A C 1
ATOM 2090 O O . ILE A 1 278 ? 52.619 4.529 -7.904 1.00 87.44 278 ILE A O 1
ATOM 2094 N N . ALA A 1 279 ? 52.839 2.337 -7.482 1.00 83.88 279 ALA A N 1
ATOM 2095 C CA . ALA A 1 279 ? 54.008 2.162 -8.340 1.00 83.88 279 ALA A CA 1
ATOM 2096 C C . ALA A 1 279 ? 53.682 2.462 -9.813 1.00 83.88 279 ALA A C 1
ATOM 2098 O O . ALA A 1 279 ? 54.418 3.201 -10.471 1.00 83.88 279 ALA A O 1
ATOM 2099 N N . PHE A 1 280 ? 52.550 1.961 -10.316 1.00 84.19 280 PHE A N 1
ATOM 2100 C CA . PHE A 1 280 ? 52.086 2.221 -11.679 1.00 84.19 280 PHE A CA 1
ATOM 2101 C C . PHE A 1 280 ? 51.836 3.714 -11.926 1.00 84.19 280 PHE A C 1
ATOM 2103 O O . PHE A 1 280 ? 52.302 4.263 -12.927 1.00 84.19 280 PHE A O 1
ATOM 2110 N N . TYR A 1 281 ? 51.185 4.399 -10.982 1.00 85.69 281 TYR A N 1
ATOM 2111 C CA . TYR A 1 281 ? 50.984 5.847 -11.040 1.00 85.69 281 TYR A CA 1
ATOM 2112 C C . TYR A 1 281 ? 52.312 6.607 -11.179 1.00 85.69 281 TYR A C 1
ATOM 2114 O O . TYR A 1 281 ? 52.442 7.493 -12.030 1.00 85.69 281 TYR A O 1
ATOM 2122 N N . TRP A 1 282 ? 53.335 6.229 -10.407 1.00 80.19 282 TRP A N 1
ATOM 2123 C CA . TRP A 1 282 ? 54.657 6.853 -10.493 1.00 80.19 282 TRP A CA 1
ATOM 2124 C C . TRP A 1 282 ? 55.381 6.563 -11.807 1.00 80.19 282 TRP A C 1
ATOM 2126 O O . TRP A 1 282 ? 56.002 7.475 -12.356 1.00 80.19 282 TRP A O 1
ATOM 2136 N N . VAL A 1 283 ? 55.268 5.349 -12.354 1.00 81.38 283 VAL A N 1
ATOM 2137 C CA . VAL A 1 283 ? 55.830 4.998 -13.671 1.00 81.38 283 VAL A CA 1
ATOM 2138 C C . VAL A 1 283 ? 55.200 5.850 -14.775 1.00 81.38 283 VAL A C 1
ATOM 2140 O O . VAL A 1 283 ? 55.921 6.468 -15.562 1.00 81.38 283 VAL A O 1
ATOM 2143 N N . VAL A 1 284 ? 53.868 5.965 -14.793 1.00 77.06 284 VAL A N 1
ATOM 2144 C CA . VAL A 1 284 ? 53.137 6.794 -15.769 1.00 77.06 284 VAL A CA 1
ATOM 2145 C C . VAL A 1 284 ? 53.515 8.269 -15.634 1.00 77.06 284 VAL A C 1
ATOM 2147 O O . VAL A 1 284 ? 53.736 8.954 -16.636 1.00 77.06 284 VAL A O 1
ATOM 2150 N N . ARG A 1 285 ? 53.645 8.771 -14.401 1.00 77.94 285 ARG A N 1
ATOM 2151 C CA . ARG A 1 285 ? 54.054 10.157 -14.145 1.00 77.94 285 ARG A CA 1
ATOM 2152 C C . ARG A 1 285 ? 55.478 10.430 -14.635 1.00 77.94 285 ARG A C 1
ATOM 2154 O O . ARG A 1 285 ? 55.702 11.452 -15.276 1.00 77.94 285 ARG A O 1
ATOM 2161 N N . ARG A 1 286 ? 56.425 9.516 -14.400 1.00 70.69 286 ARG A N 1
ATOM 2162 C CA . ARG A 1 286 ? 57.822 9.645 -14.860 1.00 70.69 286 ARG A CA 1
ATOM 2163 C C . ARG A 1 286 ? 57.930 9.613 -16.388 1.00 70.69 286 ARG A C 1
ATOM 2165 O O . ARG A 1 286 ? 58.700 10.378 -16.957 1.00 70.69 286 ARG A O 1
ATOM 2172 N N . ALA A 1 287 ? 57.115 8.789 -17.050 1.00 64.00 287 ALA A N 1
ATOM 2173 C CA . ALA A 1 287 ? 57.059 8.712 -18.510 1.00 64.00 287 ALA A CA 1
ATOM 2174 C C . ALA A 1 287 ? 56.505 9.993 -19.166 1.00 64.00 287 ALA A C 1
ATOM 2176 O O . ALA A 1 287 ? 56.912 10.332 -20.275 1.00 64.00 287 ALA A O 1
ATOM 2177 N N . LYS A 1 288 ? 55.615 10.735 -18.487 1.00 56.31 288 LYS A N 1
ATOM 2178 C CA . LYS A 1 288 ? 55.115 12.037 -18.971 1.00 56.31 288 LYS A CA 1
ATOM 2179 C C . LYS A 1 288 ? 56.137 13.173 -18.850 1.00 56.31 288 LYS A C 1
ATOM 2181 O O . LYS A 1 288 ? 56.075 14.096 -19.650 1.00 56.31 288 LYS A O 1
ATOM 2186 N N . VAL A 1 289 ? 57.073 13.104 -17.900 1.00 57.16 289 VAL A N 1
ATOM 2187 C CA . VAL A 1 289 ? 58.098 14.150 -17.683 1.00 57.16 289 VAL A CA 1
ATOM 2188 C C . VAL A 1 289 ? 59.242 14.079 -18.711 1.00 57.16 289 VAL A C 1
ATOM 2190 O O . VAL A 1 289 ? 59.887 15.087 -18.964 1.00 57.16 289 VAL A O 1
ATOM 2193 N N . ASN A 1 290 ? 59.462 12.927 -19.357 1.00 51.28 290 ASN A N 1
ATOM 2194 C CA . ASN A 1 290 ? 60.614 12.688 -20.243 1.00 51.28 290 ASN A CA 1
ATOM 2195 C C . ASN A 1 290 ? 60.302 12.710 -21.757 1.00 51.28 290 ASN A C 1
ATOM 2197 O O . ASN A 1 290 ? 61.080 12.161 -22.538 1.00 51.28 290 ASN A O 1
ATOM 2201 N N . ARG A 1 291 ? 59.189 13.302 -22.214 1.00 46.62 291 ARG A N 1
ATOM 2202 C CA . ARG A 1 291 ? 58.960 13.465 -23.665 1.00 46.62 291 ARG A CA 1
ATOM 2203 C C . ARG A 1 291 ? 59.679 14.723 -24.183 1.00 46.62 291 ARG A C 1
ATOM 2205 O O . ARG A 1 291 ? 59.340 15.804 -23.712 1.00 46.62 291 ARG A O 1
ATOM 2212 N N . PRO A 1 292 ? 60.618 14.624 -25.144 1.00 49.81 292 PRO A N 1
ATOM 2213 C CA . PRO A 1 292 ? 61.139 15.801 -25.832 1.00 49.81 292 PRO A CA 1
ATOM 2214 C C . PRO A 1 292 ? 60.043 16.413 -26.717 1.00 49.81 292 PRO A C 1
ATOM 2216 O O . PRO A 1 292 ? 59.318 15.692 -27.408 1.00 49.81 292 PRO A O 1
ATOM 2219 N N . GLU A 1 293 ? 59.903 17.739 -26.667 1.00 44.09 293 GLU A N 1
ATOM 2220 C CA . GLU A 1 293 ? 58.945 18.487 -27.482 1.00 44.09 293 GLU A CA 1
ATOM 2221 C C . GLU A 1 293 ? 59.227 18.266 -28.972 1.00 44.09 293 GLU A C 1
ATOM 2223 O O . GLU A 1 293 ? 60.306 18.569 -29.478 1.00 44.09 293 GLU A O 1
ATOM 2228 N N . THR A 1 294 ? 58.245 17.719 -29.684 1.00 42.00 294 THR A N 1
ATOM 2229 C CA . THR A 1 294 ? 58.230 17.672 -31.147 1.00 42.00 294 THR A CA 1
ATOM 2230 C C . THR A 1 294 ? 57.371 18.835 -31.622 1.00 42.00 294 THR A C 1
ATOM 2232 O O . THR A 1 294 ? 56.146 18.800 -31.521 1.00 42.00 294 THR A O 1
ATOM 2235 N N . SER A 1 295 ? 58.020 19.900 -32.089 1.00 40.19 295 SER A N 1
ATOM 2236 C CA . SER A 1 295 ? 57.373 21.014 -32.773 1.00 40.19 295 SER A CA 1
ATOM 2237 C C . SER A 1 295 ? 56.985 20.579 -34.188 1.00 40.19 295 SER A C 1
ATOM 2239 O O . SER A 1 295 ? 57.833 20.217 -35.001 1.00 40.19 295 SER A O 1
ATOM 2241 N N . PHE A 1 296 ? 55.687 20.602 -34.490 1.00 37.81 296 PHE A N 1
ATOM 2242 C CA . PHE A 1 296 ? 55.185 20.410 -35.848 1.00 37.81 296 PHE A CA 1
ATOM 2243 C C . PHE A 1 296 ? 54.968 21.780 -36.497 1.00 37.81 296 PHE A C 1
ATOM 2245 O O . PHE A 1 296 ? 54.152 22.577 -36.035 1.00 37.81 296 PHE A O 1
ATOM 2252 N N . LEU A 1 297 ? 55.728 22.050 -37.561 1.00 36.69 297 LEU A N 1
ATOM 2253 C CA . LEU A 1 297 ? 55.505 23.156 -38.492 1.00 36.69 297 LEU A CA 1
ATOM 2254 C C . LEU A 1 297 ? 54.201 22.910 -39.262 1.00 36.69 297 LEU A C 1
ATOM 2256 O O . LEU A 1 297 ? 54.056 21.886 -39.928 1.00 36.69 297 LEU A O 1
ATOM 2260 N N . ILE A 1 298 ? 53.266 23.854 -39.175 1.00 35.09 298 ILE A N 1
ATOM 2261 C CA . ILE A 1 298 ? 52.042 23.872 -39.981 1.00 35.09 298 ILE A CA 1
ATOM 2262 C C . ILE A 1 298 ? 52.373 24.567 -41.306 1.00 35.09 298 ILE A C 1
ATOM 2264 O O . ILE A 1 298 ? 52.781 25.727 -41.313 1.00 35.09 298 ILE A O 1
ATOM 2268 N N . HIS A 1 299 ? 52.207 23.858 -42.422 1.00 35.75 299 HIS A N 1
ATOM 2269 C CA . HIS A 1 299 ? 52.211 24.441 -43.762 1.00 35.75 299 HIS A CA 1
ATOM 2270 C C . HIS A 1 299 ? 50.754 24.679 -44.179 1.00 35.75 299 HIS A C 1
ATOM 2272 O O . HIS A 1 299 ? 50.002 23.726 -44.380 1.00 35.75 299 HIS A O 1
ATOM 2278 N N . GLU A 1 300 ? 50.346 25.945 -44.269 1.00 42.69 300 GLU A N 1
ATOM 2279 C CA . GLU A 1 300 ? 49.092 26.338 -44.913 1.00 42.69 300 GLU A CA 1
ATOM 2280 C C . GLU A 1 300 ? 49.249 26.231 -46.433 1.00 42.69 300 GLU A C 1
ATOM 2282 O O . GLU A 1 300 ? 50.147 26.836 -47.014 1.00 42.69 300 GLU A O 1
ATOM 2287 N N . THR A 1 301 ? 48.354 25.484 -47.080 1.00 35.69 301 THR A N 1
ATOM 2288 C CA . THR A 1 301 ? 48.118 25.576 -48.525 1.00 35.69 301 THR A CA 1
ATOM 2289 C C . THR A 1 301 ? 46.625 25.790 -48.779 1.00 35.69 301 THR A C 1
ATOM 2291 O O . THR A 1 301 ? 45.788 24.970 -48.420 1.00 35.69 301 THR A O 1
ATOM 2294 N N . GLU A 1 302 ? 46.356 26.984 -49.310 1.00 39.66 302 GLU A N 1
ATOM 2295 C CA . GLU A 1 302 ? 45.328 27.423 -50.265 1.00 39.66 302 GLU A CA 1
ATOM 2296 C C . GLU A 1 302 ? 43.874 26.910 -50.161 1.00 39.66 302 GLU A C 1
ATOM 2298 O O . GLU A 1 302 ? 43.551 25.736 -50.331 1.00 39.66 302 GLU A O 1
ATOM 2303 N N . LYS A 1 303 ? 42.959 27.882 -50.011 1.00 37.38 303 LYS A N 1
ATOM 2304 C CA . LYS A 1 303 ? 41.539 27.775 -50.383 1.00 37.38 303 LYS A CA 1
ATOM 2305 C C . LYS A 1 303 ? 41.375 27.926 -51.904 1.00 37.38 303 LYS A C 1
ATOM 2307 O O . LYS A 1 303 ? 42.150 28.668 -52.502 1.00 37.38 303 LYS A O 1
ATOM 2312 N N . PRO A 1 304 ? 40.337 27.331 -52.519 1.00 44.25 304 PRO A N 1
ATOM 2313 C CA . PRO A 1 304 ? 40.025 27.584 -53.915 1.00 44.25 304 PRO A CA 1
ATOM 2314 C C . PRO A 1 304 ? 39.155 28.841 -54.106 1.00 44.25 304 PRO A C 1
ATOM 2316 O O . PRO A 1 304 ? 38.281 29.131 -53.282 1.00 44.25 304 PRO A O 1
ATOM 2319 N N . VAL A 1 305 ? 39.359 29.440 -55.289 1.00 39.19 305 VAL A N 1
ATOM 2320 C CA . VAL A 1 305 ? 38.753 30.621 -55.947 1.00 39.19 305 VAL A CA 1
ATOM 2321 C C . VAL A 1 305 ? 39.441 31.954 -55.668 1.00 39.19 305 VAL A C 1
ATOM 2323 O O . VAL A 1 305 ? 39.288 32.503 -54.557 1.00 39.19 305 VAL A O 1
#

Foldseek 3Di:
DDPPVQWDWADWDAAPVNQKMKTWGQRLVFFTWIWIAGNVVRDIDTATDPQQGADPPAWAAAQNDTDNVPGTGKAAWEADNNRQWIWTHTQNAFWIKIFGPVLRRDPVRDSVNRVVRIARADGRVHGWHYKYKEWLFQPVDPPTATKMWIWTQGRNQLFIKIWIDGPPDGYDDDDDPTTDIDTPDHDPPQSNHKHDKDKYFDPVDPSTWIKMKTKGFDVVCVVVVNDDPVCPVHDRMDIDIDIGGRDHDPPPPPPPVDDPPVVVVVVVVVVVVVVVVVVVVVVVVVVVVPDDDDDDDDDDDDDDD

Sequence (305 aa):
IFPFNSSFLNDIRVDSTGTRAYMTDTNLAGNGAVVVLDISSGYVRRVSNPTMLIQPGYVVDVGGALFPSVQAPSDGIGLAPDGSALYYSVITGSHLFRVPTDMLFDASVTDDAIFAATTILFNKSTSSDGMDVVDVTDLSDESAPPTWAAIYGDFVHDALALLTFGSQQQSVVTGEEGNTIGTLTQSQQRMEWVDTIVADKNPQDMQGSIVVYFTSNRLPRYVTWSMDFSGGRGSNMRVWKMVVPRASSPRSPKSSNNAPTWTVAVMATLAALLAALIAFYWVVRRAKVNRPETSFLIHETEKPV

Secondary structure (DSSP, 8-state):
---TTT--EEEEEE-TTSSEEEEEE--TTT--EEEEEETTTTEEEEE--GGGSPPTT--EEETTEEETT----EEEEEE-TTSSEEEEEESSS-EEEEEEHHHHH-TTS-HHHHHHH-EEEEE-SS--S-EEEEE---TT-TTPPPEEEEEEEETTTTEEEEEEEETT-----S--TT--EEEEEE-TTTSSEEEEEEEEE-TT-TT--EEEEEEEE-HHHHHTT----SSTT--SEEEEEEEE----------------HHHHHHHHHHHHHHHHHHHHHHHHHHHHHTPPP-PPPP-------

Organism: Bodo saltans (NCBI:txid75058)

pLDDT: mean 84.66, std 18.35, range [30.22, 98.44]

Radius of gyration: 27.36 Å; chains: 1; bounding box: 85×54×82 Å